Protein AF-A0A2H3CZY1-F1 (afdb_monomer)

Structure (mmCIF, N/CA/C/O backbone):
data_AF-A0A2H3CZY1-F1
#
_entry.id   AF-A0A2H3CZY1-F1
#
loop_
_atom_site.group_PDB
_atom_site.id
_atom_site.type_symbol
_atom_site.label_atom_id
_atom_site.label_alt_id
_atom_site.label_comp_id
_atom_site.label_asym_id
_atom_site.label_entity_id
_atom_site.label_seq_id
_atom_site.pdbx_PDB_ins_code
_atom_site.Cartn_x
_atom_site.Cartn_y
_atom_site.Cartn_z
_atom_site.occupancy
_atom_site.B_iso_or_equiv
_atom_site.auth_seq_id
_atom_site.auth_comp_id
_atom_site.auth_asym_id
_atom_site.auth_atom_id
_atom_site.pdbx_PDB_model_num
ATOM 1 N N . MET A 1 1 ? -72.144 -11.417 65.404 1.00 40.44 1 MET A N 1
ATOM 2 C CA . MET A 1 1 ? -73.406 -12.169 65.551 1.00 40.44 1 MET A CA 1
ATOM 3 C C . MET A 1 1 ? -73.366 -12.895 66.883 1.00 40.44 1 MET A C 1
ATOM 5 O O . MET A 1 1 ? -72.451 -13.673 67.106 1.00 40.44 1 MET A O 1
ATOM 9 N N . CYS A 1 2 ? -74.292 -12.578 67.785 1.00 40.03 2 CYS A N 1
ATOM 10 C CA . CYS A 1 2 ? -74.664 -13.486 68.872 1.00 40.03 2 CYS A CA 1
ATOM 11 C C . CYS A 1 2 ? -75.488 -14.637 68.251 1.00 40.03 2 CYS A C 1
ATOM 13 O O . CYS A 1 2 ? -76.073 -14.431 67.183 1.00 40.03 2 CYS A O 1
ATOM 15 N N . PRO A 1 3 ? -75.590 -15.804 68.903 1.00 51.25 3 PRO A N 1
ATOM 16 C CA . PRO A 1 3 ? -76.840 -16.022 69.622 1.00 51.25 3 PRO A CA 1
ATOM 17 C C . PRO A 1 3 ? -76.691 -16.691 70.994 1.00 51.25 3 PRO A C 1
ATOM 19 O O . PRO A 1 3 ? -75.783 -17.468 71.274 1.00 51.25 3 PRO A O 1
ATOM 22 N N . HIS A 1 4 ? -77.659 -16.343 71.838 1.00 40.78 4 HIS A N 1
ATOM 23 C CA . HIS A 1 4 ? -77.969 -16.897 73.147 1.00 40.78 4 HIS A CA 1
ATOM 24 C C . HIS A 1 4 ? -78.375 -18.378 73.116 1.00 40.78 4 HIS A C 1
ATOM 26 O O . HIS A 1 4 ? -79.080 -18.805 72.206 1.00 40.78 4 HIS A O 1
ATOM 32 N N . ALA A 1 5 ? -78.133 -19.080 74.226 1.00 40.25 5 ALA A N 1
ATOM 33 C CA . ALA A 1 5 ? -79.008 -20.159 74.679 1.00 40.25 5 ALA A CA 1
ATOM 34 C C . ALA A 1 5 ? -79.202 -20.069 76.204 1.00 40.25 5 ALA A C 1
ATOM 36 O O . ALA A 1 5 ? -78.263 -20.201 76.985 1.00 40.25 5 ALA A O 1
ATOM 37 N N . LYS A 1 6 ? -80.446 -19.784 76.604 1.00 44.56 6 LYS A N 1
ATOM 38 C CA . LYS A 1 6 ? -80.966 -19.842 77.975 1.00 44.56 6 LYS A CA 1
ATOM 39 C C . LYS A 1 6 ? -81.561 -21.231 78.201 1.00 44.56 6 LYS A C 1
ATOM 41 O O . LYS A 1 6 ? -82.379 -21.639 77.387 1.00 44.56 6 LYS A O 1
ATOM 46 N N . THR A 1 7 ? -81.320 -21.846 79.356 1.00 38.91 7 THR A N 1
ATOM 47 C CA . THR A 1 7 ? -82.256 -22.814 79.960 1.00 38.91 7 THR A CA 1
ATOM 48 C C . THR A 1 7 ? -82.184 -22.745 81.486 1.00 38.91 7 THR A C 1
ATOM 50 O O . THR A 1 7 ? -81.110 -22.679 82.076 1.00 38.91 7 THR A O 1
ATOM 53 N N . LYS A 1 8 ? -83.365 -22.720 82.106 1.00 36.19 8 LYS A N 1
ATOM 54 C CA . LYS A 1 8 ? -83.679 -22.647 83.545 1.00 36.19 8 LYS A CA 1
ATOM 55 C C . LYS A 1 8 ? -84.751 -23.743 83.812 1.00 36.19 8 LYS A C 1
ATOM 57 O O . LYS A 1 8 ? -85.265 -24.298 82.845 1.00 36.19 8 LYS A O 1
ATOM 62 N N . PRO A 1 9 ? -85.205 -23.980 85.053 1.00 47.22 9 PRO A N 1
ATOM 63 C CA . PRO A 1 9 ? -84.743 -24.981 86.021 1.00 47.22 9 PRO A CA 1
ATOM 64 C C . PRO A 1 9 ? -85.741 -26.156 86.223 1.00 47.22 9 PRO A C 1
ATOM 66 O O . PRO A 1 9 ? -86.898 -26.062 85.824 1.00 47.22 9 PRO A O 1
ATOM 69 N N . SER A 1 10 ? -85.334 -27.230 86.915 1.00 36.59 10 SER A N 1
ATOM 70 C CA . SER A 1 10 ? -86.229 -28.331 87.332 1.00 36.59 10 SER A CA 1
ATOM 71 C C . SER A 1 10 ? -86.461 -28.337 88.852 1.00 36.59 10 SER A C 1
ATOM 73 O O . SER A 1 10 ? -85.520 -28.186 89.628 1.00 36.59 10 SER A O 1
ATOM 75 N N . LYS A 1 11 ? -87.734 -28.480 89.255 1.00 43.06 11 LYS A N 1
ATOM 76 C CA . LYS A 1 11 ? -88.259 -28.540 90.633 1.00 43.06 11 LYS A CA 1
ATOM 77 C C . LYS A 1 11 ? -88.446 -29.994 91.095 1.00 43.06 11 LYS A C 1
ATOM 79 O O . LYS A 1 11 ? -89.025 -30.777 90.352 1.00 43.06 11 LYS A O 1
ATOM 84 N N . ALA A 1 12 ? -88.141 -30.287 92.361 1.00 36.19 12 ALA A N 1
ATOM 85 C CA . ALA A 1 12 ? -88.759 -31.324 93.214 1.00 36.19 12 ALA A CA 1
ATOM 86 C C . ALA A 1 12 ? -88.221 -31.131 94.651 1.00 36.19 12 ALA A C 1
ATOM 88 O O . ALA A 1 12 ? -87.075 -30.728 94.785 1.00 36.19 12 ALA A O 1
ATOM 89 N N . LYS A 1 13 ? -88.890 -31.379 95.782 1.00 41.06 13 LYS A N 1
ATOM 90 C CA . LYS A 1 13 ? -90.265 -31.701 96.212 1.00 41.06 13 LYS A CA 1
ATOM 91 C C . LYS A 1 13 ? -90.262 -31.434 97.740 1.00 41.06 13 LYS A C 1
ATOM 93 O O . LYS A 1 13 ? -89.240 -31.656 98.381 1.00 41.06 13 LYS A O 1
ATOM 98 N N . LEU A 1 14 ? -91.373 -30.967 98.313 1.00 43.50 14 LEU A N 1
ATOM 99 C CA . LEU A 1 14 ? -91.577 -30.806 99.765 1.00 43.50 14 LEU A CA 1
ATOM 100 C C . LEU A 1 14 ? -91.906 -32.151 100.437 1.00 43.50 14 LEU A C 1
ATOM 102 O O . LEU A 1 14 ? -92.667 -32.927 99.860 1.00 43.50 14 LEU A O 1
ATOM 106 N N . ASN A 1 15 ? -91.434 -32.370 101.671 1.00 35.41 15 ASN A N 1
ATOM 107 C CA . ASN A 1 15 ? -92.131 -33.201 102.663 1.00 35.41 15 ASN A CA 1
ATOM 108 C C . ASN A 1 15 ? -91.774 -32.790 104.111 1.00 35.41 15 ASN A C 1
ATOM 110 O O . ASN A 1 15 ? -90.638 -32.407 104.381 1.00 35.41 15 ASN A O 1
ATOM 114 N N . ASN A 1 16 ? -92.762 -32.841 105.015 1.00 40.53 16 ASN A N 1
ATOM 115 C CA . ASN A 1 16 ? -92.766 -32.258 106.369 1.00 40.53 16 A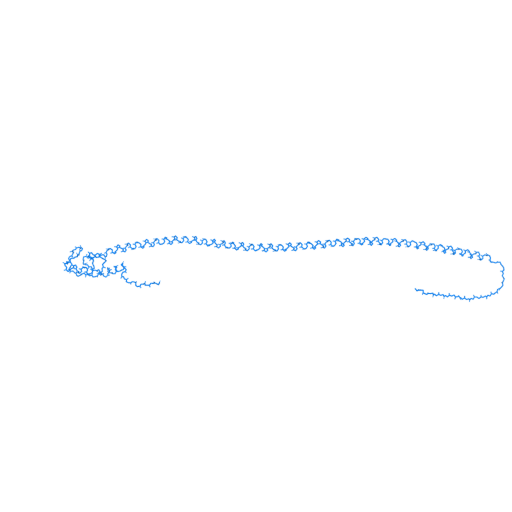SN A CA 1
ATOM 116 C C . ASN A 1 16 ? -92.495 -33.277 107.506 1.00 40.53 16 ASN A C 1
ATOM 118 O O . ASN A 1 16 ? -93.167 -34.301 107.546 1.00 40.53 16 ASN A O 1
ATOM 122 N N . GLY A 1 17 ? -91.662 -32.873 108.487 1.00 35.47 17 GLY A N 1
ATOM 123 C CA . GLY A 1 17 ? -91.714 -33.153 109.950 1.00 35.47 17 GLY A CA 1
ATOM 124 C C . GLY A 1 17 ? -91.394 -34.568 110.496 1.00 35.47 17 GLY A C 1
ATOM 125 O O . GLY A 1 17 ? -91.503 -35.528 109.743 1.00 35.47 17 GLY A O 1
ATOM 126 N N . PRO A 1 18 ? -91.072 -34.740 111.809 1.00 51.97 18 PRO A N 1
ATOM 127 C CA . PRO A 1 18 ? -91.018 -33.751 112.897 1.00 51.97 18 PRO A CA 1
ATOM 128 C C . PRO A 1 18 ? -89.670 -33.669 113.664 1.00 51.97 18 PRO A C 1
ATOM 130 O O . PRO A 1 18 ? -88.882 -34.602 113.676 1.00 51.97 18 PRO A O 1
ATOM 133 N N . LYS A 1 19 ? -89.491 -32.516 114.329 1.00 48.84 19 LYS A N 1
ATOM 134 C CA . LYS A 1 19 ? -88.822 -32.264 115.625 1.00 48.84 19 LYS A CA 1
ATOM 135 C C . LYS A 1 19 ? -87.627 -33.156 116.000 1.00 48.84 19 LYS A C 1
ATOM 137 O O . LYS A 1 19 ? -87.821 -34.300 116.367 1.00 48.84 19 LYS A O 1
ATOM 142 N N . ASP A 1 20 ? -86.445 -32.548 116.092 1.00 35.78 20 ASP A N 1
ATOM 143 C CA . ASP A 1 20 ? -85.779 -32.434 117.392 1.00 35.78 20 ASP A CA 1
ATOM 144 C C . ASP A 1 20 ? -84.788 -31.267 117.410 1.00 35.78 20 ASP A C 1
ATOM 146 O O . ASP A 1 20 ? -83.997 -31.019 116.500 1.00 35.78 20 ASP A O 1
ATOM 150 N N . SER A 1 21 ? -84.948 -30.469 118.454 1.00 49.25 21 SER A N 1
ATOM 151 C CA . SER A 1 21 ? -84.168 -29.298 118.810 1.00 49.25 21 SER A CA 1
ATOM 152 C C . SER A 1 21 ? -82.718 -29.662 119.121 1.00 49.25 21 SER A C 1
ATOM 154 O O . SER A 1 21 ? -82.470 -30.683 119.752 1.00 49.25 21 SER A O 1
ATOM 156 N N . SER A 1 22 ? -81.805 -28.739 118.796 1.00 43.31 22 SER A N 1
ATOM 157 C CA . SER 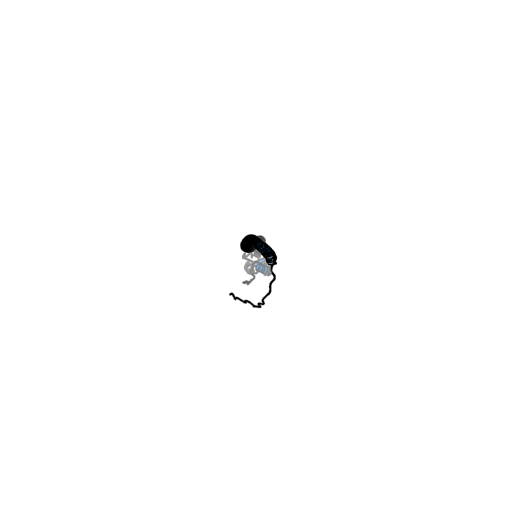A 1 22 ? -80.399 -28.653 119.247 1.00 43.31 22 SER A CA 1
ATOM 158 C C . SER A 1 22 ? -79.285 -29.246 118.358 1.00 43.31 22 SER A C 1
ATOM 160 O O . SER A 1 22 ? -78.417 -29.964 118.829 1.00 43.31 22 SER A O 1
ATOM 162 N N . ALA A 1 23 ? -79.203 -28.851 117.079 1.00 44.25 23 ALA A N 1
ATOM 163 C CA . ALA A 1 23 ? -77.938 -28.958 116.315 1.00 44.25 23 ALA A CA 1
ATOM 164 C C . ALA A 1 23 ? -77.702 -27.849 115.260 1.00 44.25 23 ALA A C 1
ATOM 166 O O . ALA A 1 23 ? -76.761 -27.920 114.476 1.00 44.25 23 ALA A O 1
ATOM 167 N N . SER A 1 24 ? -78.525 -26.794 115.234 1.00 44.03 24 SER A N 1
ATOM 168 C CA . SER A 1 24 ? -78.554 -25.817 114.127 1.00 44.03 24 SER A CA 1
ATOM 169 C C . SER A 1 24 ? -77.481 -24.714 114.177 1.00 44.03 24 SER A C 1
ATOM 171 O O . SER A 1 24 ? -77.434 -23.882 113.274 1.00 44.03 24 SER A O 1
ATOM 173 N N . ALA A 1 25 ? -76.634 -24.665 115.211 1.00 48.66 25 ALA A N 1
ATOM 174 C CA . ALA A 1 25 ? -75.629 -23.604 115.365 1.00 48.66 25 ALA A CA 1
ATOM 175 C C . ALA A 1 25 ? -74.218 -24.007 114.891 1.00 48.66 25 ALA A C 1
ATOM 177 O O . ALA A 1 25 ? -73.412 -23.139 114.562 1.00 48.66 25 ALA A O 1
ATOM 178 N N . VAL A 1 26 ? -73.908 -25.311 114.827 1.00 49.06 26 VAL A N 1
ATOM 179 C CA . VAL A 1 26 ? -72.555 -25.801 114.491 1.00 49.06 26 VAL A CA 1
ATOM 180 C C . VAL A 1 26 ? -72.400 -26.049 112.985 1.00 49.06 26 VAL A C 1
ATOM 182 O O . VAL A 1 26 ? -71.377 -25.683 112.410 1.00 49.06 26 VAL A O 1
ATOM 185 N N . THR A 1 27 ? -73.429 -26.565 112.305 1.00 50.31 27 THR A N 1
ATOM 186 C CA . THR A 1 27 ? -73.432 -26.782 110.843 1.00 50.31 27 THR A CA 1
ATOM 187 C C . THR A 1 27 ? -73.316 -25.475 110.052 1.00 50.31 27 THR A C 1
ATOM 189 O O . THR A 1 27 ? -72.454 -25.368 109.186 1.00 50.31 27 THR A O 1
ATOM 192 N N . SER A 1 28 ? -74.052 -24.429 110.445 1.00 54.69 28 SER A N 1
ATOM 193 C CA . SER A 1 28 ? -73.961 -23.103 109.811 1.00 54.69 28 SER A CA 1
ATOM 194 C C . SER A 1 28 ? -72.576 -22.459 109.970 1.00 54.69 28 SER A C 1
ATOM 196 O O . SER A 1 28 ? -72.069 -21.849 109.037 1.00 54.69 28 SER A O 1
ATOM 198 N N . SER A 1 29 ? -71.917 -22.636 111.121 1.00 61.47 29 SER A N 1
ATOM 199 C CA . SER A 1 29 ? -70.572 -22.092 111.373 1.00 61.47 29 SER A CA 1
ATOM 200 C C . SER A 1 29 ? -69.494 -22.766 110.511 1.00 61.47 29 SER A C 1
ATOM 202 O O . SER A 1 29 ? -68.580 -22.104 110.015 1.00 61.47 29 SER A O 1
ATOM 204 N N . THR A 1 30 ? -69.622 -24.077 110.284 1.00 72.31 30 THR A N 1
ATOM 205 C CA . THR A 1 30 ? -68.673 -24.863 109.478 1.00 72.31 30 THR A CA 1
ATOM 206 C C . THR A 1 30 ? -68.830 -24.563 107.983 1.00 72.31 30 THR A C 1
ATOM 208 O O . THR A 1 30 ? -67.841 -24.265 107.319 1.00 72.31 30 THR A O 1
ATOM 211 N N . GLU A 1 31 ? -70.069 -24.496 107.485 1.00 75.75 31 GLU A N 1
ATOM 212 C CA . GLU A 1 31 ? -70.393 -24.110 106.100 1.00 75.75 31 GLU A CA 1
ATOM 213 C C . GLU A 1 31 ? -69.984 -22.660 105.788 1.00 75.75 31 GLU A C 1
ATOM 215 O O . GLU A 1 31 ? -69.439 -22.374 104.722 1.00 75.75 31 GLU A O 1
ATOM 220 N N . ILE A 1 32 ? -70.174 -21.729 106.734 1.00 75.38 32 ILE A N 1
ATOM 221 C CA . ILE A 1 32 ? -69.694 -20.344 106.604 1.00 75.38 32 ILE A CA 1
ATOM 222 C C . ILE A 1 32 ? -68.166 -20.312 106.481 1.00 75.38 32 ILE A C 1
ATOM 224 O O . ILE A 1 32 ? -67.626 -19.563 105.666 1.00 75.38 32 ILE A O 1
ATOM 228 N N . ARG A 1 33 ? -67.451 -21.130 107.258 1.00 80.44 33 ARG A N 1
ATOM 229 C CA . ARG A 1 33 ? -65.983 -21.198 107.235 1.00 80.44 33 ARG A CA 1
ATOM 230 C C . ARG A 1 33 ? -65.453 -21.837 105.946 1.00 80.44 33 ARG A C 1
ATOM 232 O O . ARG A 1 33 ? -64.435 -21.386 105.415 1.00 80.44 33 ARG A O 1
ATOM 239 N N . GLU A 1 34 ? -66.156 -22.825 105.403 1.00 85.38 34 GLU A N 1
ATOM 240 C CA . GLU A 1 34 ? -65.861 -23.429 104.098 1.00 85.38 34 GLU A CA 1
ATOM 241 C C . GLU A 1 34 ? -66.102 -22.441 102.952 1.00 85.38 34 GLU A C 1
ATOM 243 O O . GLU A 1 34 ? -65.213 -22.244 102.125 1.00 85.38 34 GLU A O 1
ATOM 248 N N . LEU A 1 35 ? -67.231 -21.724 102.953 1.00 83.88 35 LEU A N 1
ATOM 249 C CA . LEU A 1 35 ? -67.515 -20.662 101.982 1.00 83.88 35 LEU A CA 1
ATOM 250 C C . LEU A 1 35 ? -66.501 -19.514 102.070 1.00 83.88 35 LEU A C 1
ATOM 252 O O . LEU A 1 35 ? -66.054 -19.015 101.043 1.00 83.88 35 LEU A O 1
ATOM 256 N N . GLN A 1 36 ? -66.071 -19.122 103.272 1.00 86.06 36 GLN A N 1
ATOM 257 C CA . GLN A 1 36 ? -65.004 -18.129 103.452 1.00 86.06 36 GLN A CA 1
ATOM 258 C C . GLN A 1 36 ? -63.659 -18.612 102.891 1.00 86.06 36 GLN A C 1
ATOM 260 O O . GLN A 1 36 ? -62.909 -17.822 102.317 1.00 86.06 36 GLN A O 1
ATOM 265 N N . THR A 1 37 ? -63.342 -19.899 103.037 1.00 87.56 37 THR A N 1
ATOM 266 C CA . THR A 1 37 ? -62.136 -20.505 102.448 1.00 87.56 37 THR A CA 1
ATOM 267 C C . THR A 1 37 ? -62.236 -20.576 100.922 1.00 87.56 37 THR A C 1
ATOM 269 O O . THR A 1 37 ? -61.263 -20.288 100.223 1.00 87.56 37 THR A O 1
ATOM 272 N N . LEU A 1 38 ? -63.423 -20.889 100.396 1.00 90.62 38 LEU A N 1
ATOM 273 C CA . LEU A 1 38 ? -63.704 -20.941 98.963 1.00 90.62 38 LEU A CA 1
ATOM 274 C C . LEU A 1 38 ? -63.631 -19.553 98.307 1.00 90.62 38 LEU A C 1
ATOM 276 O O . LEU A 1 38 ? -63.058 -19.398 97.234 1.00 90.62 38 LEU A O 1
ATOM 280 N N . VAL A 1 39 ? -64.151 -18.520 98.972 1.00 88.25 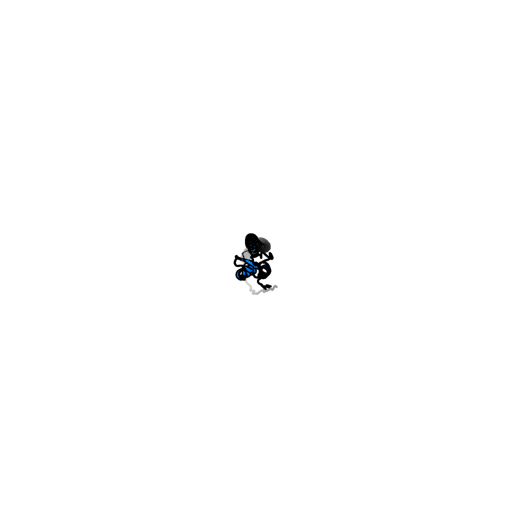39 VAL A N 1
ATOM 281 C CA . VAL A 1 39 ? -64.033 -17.126 98.519 1.00 88.25 39 VAL A CA 1
ATOM 282 C C . VAL A 1 39 ? -62.566 -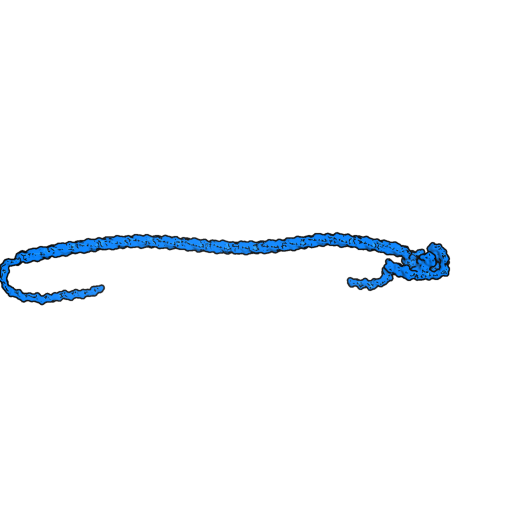16.696 98.490 1.00 88.25 39 VAL A C 1
ATOM 284 O O . VAL A 1 39 ? -62.110 -16.189 97.471 1.00 88.25 39 VAL A O 1
ATOM 287 N N . LYS A 1 40 ? -61.789 -16.987 99.543 1.00 90.31 40 LYS A N 1
ATOM 288 C CA . LYS A 1 40 ? -60.347 -16.680 99.577 1.00 90.31 40 LYS A CA 1
ATOM 289 C C . LYS A 1 40 ? -59.557 -17.403 98.483 1.00 90.31 40 LYS A C 1
ATOM 291 O O . LYS A 1 40 ? -58.636 -16.834 97.900 1.00 90.31 40 LYS A O 1
ATOM 296 N N . THR A 1 41 ? -59.892 -18.657 98.192 1.00 90.75 41 THR A N 1
ATOM 297 C CA . THR A 1 41 ? -59.249 -19.411 97.102 1.00 90.75 41 THR A CA 1
ATOM 298 C C . THR A 1 41 ? -59.609 -18.824 95.738 1.00 90.75 41 THR A C 1
ATOM 300 O O . THR A 1 41 ? -58.702 -18.513 94.975 1.00 90.75 41 THR A O 1
ATOM 303 N N . TYR A 1 42 ? -60.881 -18.507 95.484 1.00 91.50 42 TYR A N 1
ATOM 304 C CA . TYR A 1 42 ? -61.296 -17.793 94.269 1.00 91.50 42 TYR A CA 1
ATOM 305 C C . TYR A 1 42 ? -60.614 -16.426 94.108 1.00 91.50 42 TYR A C 1
ATOM 307 O O . TYR A 1 42 ? -60.167 -16.079 93.015 1.00 91.50 42 TYR A O 1
ATOM 315 N N . GLU A 1 43 ? -60.507 -15.649 95.187 1.00 92.31 43 GLU A N 1
ATOM 316 C CA . GLU A 1 43 ? -59.826 -14.350 95.191 1.00 92.31 43 GLU A CA 1
ATOM 317 C C . GLU A 1 43 ? -58.334 -14.496 94.858 1.00 92.31 43 GLU A C 1
ATOM 319 O O . GLU A 1 43 ? -57.807 -13.755 94.023 1.00 92.31 43 GLU A O 1
ATOM 324 N N . THR A 1 44 ? -57.649 -15.476 95.458 1.00 91.12 44 THR A N 1
ATOM 325 C CA . THR A 1 44 ? -56.225 -15.741 95.181 1.00 91.12 44 THR A CA 1
ATOM 326 C C . THR A 1 44 ? -55.985 -16.268 93.763 1.00 91.12 44 THR A C 1
ATOM 328 O O . THR A 1 44 ? -55.028 -15.839 93.114 1.00 91.12 44 THR A O 1
ATOM 331 N N . GLU A 1 45 ? -56.858 -17.122 93.228 1.00 92.06 45 GLU A N 1
ATOM 332 C CA . GLU A 1 45 ? -56.784 -17.601 91.841 1.00 92.06 45 GLU A CA 1
ATOM 333 C C . GLU A 1 45 ? -57.082 -16.505 90.817 1.00 92.06 45 GLU A C 1
ATOM 335 O O . GLU A 1 45 ? -56.363 -16.386 89.822 1.00 92.06 45 GLU A O 1
ATOM 340 N N . ALA A 1 46 ? -58.067 -15.643 91.078 1.00 91.44 46 ALA A N 1
ATOM 341 C CA . ALA A 1 46 ? -58.335 -14.472 90.247 1.00 91.44 46 ALA A CA 1
ATOM 342 C C . ALA A 1 46 ? -57.124 -13.523 90.215 1.00 91.44 46 ALA A C 1
ATOM 344 O O . ALA A 1 46 ? -56.739 -13.030 89.147 1.00 91.44 46 ALA A O 1
ATOM 345 N N . LEU A 1 47 ? -56.465 -13.317 91.363 1.00 92.81 47 LEU A N 1
ATOM 346 C CA . LEU A 1 47 ? -55.243 -12.520 91.456 1.00 92.81 47 LEU A CA 1
ATOM 347 C C . LEU A 1 47 ? -54.082 -13.168 90.683 1.00 92.81 47 LEU A C 1
ATOM 349 O O . LEU A 1 47 ? -53.392 -12.481 89.928 1.00 92.81 47 LEU A O 1
ATOM 353 N N . ARG A 1 48 ? -53.900 -14.491 90.811 1.00 93.75 48 ARG A N 1
ATOM 354 C CA . ARG A 1 48 ? -52.881 -15.268 90.084 1.00 93.75 48 ARG A CA 1
ATOM 355 C C . ARG A 1 48 ? -53.100 -15.215 88.572 1.00 93.75 48 ARG A C 1
ATOM 357 O O . ARG A 1 48 ? -52.152 -14.952 87.836 1.00 93.75 48 ARG A O 1
ATOM 364 N N . SER A 1 49 ? -54.333 -15.407 88.108 1.00 91.94 49 SER A N 1
ATOM 365 C CA . SER A 1 49 ? -54.694 -15.306 86.690 1.00 91.94 49 SER A CA 1
ATOM 366 C C . SER A 1 49 ? -54.466 -13.890 86.148 1.00 91.94 49 SER A C 1
ATOM 368 O O . SER A 1 49 ? -53.959 -13.723 85.040 1.00 91.94 49 SER A O 1
ATOM 370 N N . SER A 1 50 ? -54.785 -12.858 86.937 1.00 93.69 50 SER A N 1
ATOM 371 C CA . SER A 1 50 ? -54.510 -11.458 86.590 1.00 93.69 50 SER A CA 1
ATOM 372 C C . SER A 1 50 ? -53.007 -11.179 86.467 1.00 93.69 50 SER A C 1
ATOM 374 O O . SER A 1 50 ? -52.572 -10.517 85.523 1.00 93.69 50 SER A O 1
ATOM 376 N N . LEU A 1 51 ? -52.196 -11.718 87.384 1.00 95.44 51 LEU A N 1
ATOM 377 C CA . LEU A 1 51 ? -50.735 -11.624 87.336 1.00 95.44 51 LEU A CA 1
ATOM 378 C C . LEU A 1 51 ? -50.159 -12.323 86.101 1.00 95.44 51 LEU A C 1
ATOM 380 O O . LEU A 1 51 ? -49.394 -11.692 85.378 1.00 95.44 51 LEU A O 1
ATOM 384 N N . LEU A 1 52 ? -50.586 -13.561 85.824 1.00 95.19 52 LEU A N 1
ATOM 385 C CA . LEU A 1 52 ? -50.165 -14.331 84.648 1.00 95.19 52 LEU A CA 1
ATOM 386 C C . LEU A 1 52 ? -50.496 -13.608 83.338 1.00 95.19 52 LEU A C 1
ATOM 388 O O . LEU A 1 52 ? -49.657 -13.528 82.442 1.00 95.19 52 LEU A O 1
ATOM 392 N N . HIS A 1 53 ? -51.695 -13.029 83.234 1.00 94.81 53 HIS A N 1
ATOM 393 C CA . HIS A 1 53 ? -52.082 -12.243 82.066 1.00 94.81 53 HIS A CA 1
ATOM 394 C C . HIS A 1 53 ? -51.213 -10.985 81.907 1.00 94.81 53 HIS A C 1
ATOM 396 O O . HIS A 1 53 ? -50.789 -10.659 80.798 1.00 94.81 53 HIS A O 1
ATOM 402 N N . LYS A 1 54 ? -50.897 -10.286 83.008 1.00 95.00 54 LYS A N 1
ATOM 403 C CA . LYS A 1 54 ? -50.007 -9.114 82.987 1.00 95.00 54 LYS A CA 1
ATOM 404 C C . LYS A 1 54 ? -48.584 -9.475 82.558 1.00 95.00 54 LYS A C 1
ATOM 406 O O . LYS A 1 54 ? -48.007 -8.723 81.778 1.00 95.00 54 LYS A O 1
ATOM 411 N N . THR A 1 55 ? -48.019 -10.585 83.037 1.00 95.00 55 THR A N 1
ATOM 412 C CA . THR A 1 55 ? -46.686 -11.050 82.613 1.00 95.00 55 THR A CA 1
ATOM 413 C C . THR A 1 55 ? -46.676 -11.468 81.149 1.00 95.00 55 THR A C 1
ATOM 415 O O . THR A 1 55 ? -45.858 -10.948 80.399 1.00 95.00 55 THR A O 1
ATOM 418 N N . ALA A 1 56 ? -47.642 -12.278 80.705 1.00 94.31 56 ALA A N 1
ATOM 419 C CA . ALA A 1 56 ? -47.737 -12.697 79.305 1.00 94.31 56 ALA A CA 1
ATOM 420 C C . ALA A 1 56 ? -47.916 -11.502 78.351 1.00 94.31 56 ALA A C 1
ATOM 422 O O . ALA A 1 56 ? -47.325 -11.463 77.274 1.00 94.31 56 ALA A O 1
ATOM 423 N N . LYS A 1 57 ? -48.694 -10.484 78.753 1.00 96.12 57 LYS A N 1
ATOM 424 C CA . LYS A 1 57 ? -48.839 -9.244 77.979 1.00 96.12 57 LYS A CA 1
ATOM 425 C C . LYS A 1 57 ? -47.516 -8.481 77.867 1.00 96.12 57 LYS A C 1
ATOM 427 O O . LYS A 1 57 ? -47.180 -8.048 76.772 1.00 96.12 57 LYS A O 1
ATOM 432 N N . ARG A 1 58 ? -46.767 -8.338 78.969 1.00 95.44 58 ARG A N 1
ATOM 433 C CA . ARG A 1 58 ? -45.449 -7.674 78.962 1.00 95.44 58 ARG A CA 1
ATOM 434 C C . ARG A 1 58 ? -44.457 -8.403 78.062 1.00 95.44 58 ARG A C 1
ATOM 436 O O . ARG A 1 58 ? -43.806 -7.751 77.258 1.00 95.44 58 ARG A O 1
ATOM 443 N N . GLU A 1 59 ? -44.390 -9.729 78.155 1.00 96.31 59 GLU A N 1
ATOM 444 C CA . GLU A 1 59 ? -43.528 -10.546 77.295 1.00 96.31 59 GLU A CA 1
ATOM 445 C C . GLU A 1 59 ? -43.918 -10.403 75.819 1.00 96.31 59 GLU A C 1
ATOM 447 O O . GLU A 1 59 ? -43.058 -10.168 74.977 1.00 96.31 59 GLU A O 1
ATOM 452 N N . ALA A 1 60 ? -45.213 -10.458 75.491 1.00 95.88 60 ALA A N 1
ATOM 453 C CA . ALA A 1 60 ? -45.690 -10.248 74.124 1.00 95.88 60 ALA A CA 1
ATOM 454 C C . ALA A 1 60 ? -45.382 -8.834 73.596 1.00 95.88 60 ALA A C 1
ATOM 456 O O . ALA A 1 60 ? -45.016 -8.679 72.430 1.00 95.88 60 ALA A O 1
ATOM 457 N N . ASP A 1 61 ? -45.516 -7.803 74.436 1.00 96.38 61 ASP A N 1
ATOM 458 C CA . ASP A 1 61 ? -45.138 -6.425 74.100 1.00 96.38 61 ASP A CA 1
ATOM 459 C C . ASP A 1 61 ? -43.626 -6.300 73.860 1.00 96.38 61 ASP A C 1
ATOM 461 O O . ASP A 1 61 ? -43.200 -5.605 72.937 1.00 96.38 61 ASP A O 1
ATOM 465 N N . GLU A 1 62 ? -42.811 -7.003 74.646 1.00 96.75 62 GLU A N 1
ATOM 466 C CA . GLU A 1 62 ? -41.358 -7.018 74.501 1.00 96.75 62 GLU A CA 1
ATOM 467 C C . GLU A 1 62 ? -40.901 -7.760 73.241 1.00 96.75 62 GLU A C 1
ATOM 469 O O . GLU A 1 62 ? -40.095 -7.224 72.479 1.00 96.75 62 GLU A O 1
ATOM 474 N N . TYR A 1 63 ? -41.475 -8.929 72.943 1.00 96.69 63 TYR A N 1
ATOM 475 C CA . TYR A 1 63 ? -41.235 -9.617 71.674 1.00 96.69 63 TYR A CA 1
ATOM 476 C C . TYR A 1 63 ? -41.651 -8.761 70.480 1.00 96.69 63 TYR A C 1
ATOM 478 O O . TYR A 1 63 ? -40.901 -8.692 69.511 1.00 96.69 63 TYR A O 1
ATOM 486 N N . ARG A 1 64 ? -42.794 -8.061 70.549 1.00 96.56 64 ARG A N 1
ATOM 487 C CA . ARG A 1 64 ? -43.211 -7.130 69.489 1.00 96.56 64 ARG A CA 1
ATOM 488 C C . ARG A 1 64 ? -42.211 -5.997 69.275 1.00 96.56 64 ARG A C 1
ATOM 490 O O . ARG A 1 64 ? -41.925 -5.682 68.124 1.00 96.56 64 ARG A O 1
ATOM 497 N N . ARG A 1 65 ? -41.660 -5.404 70.344 1.00 96.75 65 ARG A N 1
ATOM 498 C CA . ARG A 1 65 ? -40.597 -4.390 70.203 1.00 96.75 65 ARG A CA 1
ATOM 499 C C . ARG A 1 65 ? -39.364 -4.966 69.525 1.00 96.75 65 ARG A C 1
ATOM 501 O O . ARG A 1 65 ? -38.913 -4.398 68.541 1.00 96.75 65 ARG A O 1
ATOM 508 N N . ARG A 1 66 ? -38.873 -6.115 69.998 1.00 97.31 66 ARG A N 1
ATOM 509 C CA . ARG A 1 66 ? -37.695 -6.775 69.415 1.00 97.31 66 ARG A CA 1
ATOM 510 C C . ARG A 1 66 ? -37.911 -7.141 67.948 1.00 97.31 66 ARG A C 1
ATOM 512 O O . ARG A 1 66 ? -37.002 -6.971 67.146 1.00 97.31 66 ARG A O 1
ATOM 519 N N . LEU A 1 67 ? -39.106 -7.615 67.586 1.00 97.31 67 LEU A N 1
ATOM 520 C CA . LEU A 1 67 ? -39.447 -7.919 66.197 1.00 97.31 67 LEU A CA 1
ATOM 521 C C . LEU A 1 67 ? -39.402 -6.652 65.336 1.00 97.31 67 LEU A C 1
ATOM 523 O O . LEU A 1 67 ? -38.761 -6.654 64.293 1.00 97.31 67 LEU A O 1
ATOM 527 N N . SER A 1 68 ? -40.007 -5.561 65.815 1.00 97.19 68 SER A N 1
ATOM 528 C CA . SER A 1 68 ? -39.998 -4.269 65.122 1.00 97.19 68 SER A CA 1
ATOM 529 C C . SER A 1 68 ? -38.582 -3.703 64.964 1.00 97.19 68 SER A C 1
ATOM 531 O O . SER A 1 68 ? -38.246 -3.189 63.901 1.00 97.19 68 SER A O 1
ATOM 533 N N . GLU A 1 69 ? -37.725 -3.835 65.980 1.00 97.38 69 GLU A N 1
ATOM 534 C CA . GLU A 1 69 ? -36.313 -3.438 65.903 1.00 97.38 69 GLU A CA 1
ATOM 535 C C . GLU A 1 69 ? -35.558 -4.236 64.831 1.00 97.38 69 GLU A C 1
ATOM 537 O O . GLU A 1 69 ? -34.861 -3.647 64.003 1.00 97.38 69 GLU A O 1
ATOM 542 N N . VAL A 1 70 ? -35.730 -5.562 64.805 1.00 97.31 70 VAL A N 1
ATOM 543 C CA . VAL A 1 70 ? -35.104 -6.438 63.802 1.00 97.31 70 VAL A CA 1
ATOM 544 C C . VAL A 1 70 ? -35.641 -6.154 62.397 1.00 97.31 70 VAL A C 1
ATOM 546 O O . VAL A 1 70 ? -34.860 -6.107 61.450 1.00 97.31 70 VAL A O 1
ATOM 549 N N . GLU A 1 71 ? -36.943 -5.911 62.237 1.00 97.94 71 GLU A N 1
ATOM 550 C CA . GLU A 1 71 ? -37.546 -5.530 60.953 1.00 97.94 71 GLU A CA 1
ATOM 551 C C . GLU A 1 71 ? -36.959 -4.221 60.417 1.00 97.94 71 GLU A C 1
ATOM 553 O O . GLU A 1 71 ? -36.609 -4.133 59.239 1.00 97.94 71 GLU A O 1
ATOM 558 N N . VAL A 1 72 ? -36.802 -3.204 61.271 1.00 97.44 72 VAL A N 1
ATOM 559 C CA . VAL A 1 72 ? -36.178 -1.931 60.880 1.00 97.44 72 VAL A CA 1
ATOM 560 C C . VAL A 1 72 ? -34.720 -2.143 60.472 1.00 97.44 72 VAL A C 1
ATOM 562 O O . VAL A 1 72 ? -34.303 -1.622 59.436 1.00 97.44 72 VAL A O 1
ATOM 565 N N . GLN A 1 73 ? -33.956 -2.932 61.234 1.00 97.56 73 GLN A N 1
ATOM 566 C CA . GLN A 1 73 ? -32.566 -3.255 60.895 1.00 97.56 73 GLN A CA 1
ATOM 567 C C . GLN A 1 73 ? -32.460 -3.976 59.546 1.00 97.56 73 GLN A C 1
ATOM 569 O O . GLN A 1 73 ? -31.673 -3.561 58.693 1.00 97.56 73 GLN A O 1
ATOM 574 N N . LEU A 1 74 ? -33.291 -4.997 59.321 1.00 97.75 74 LEU A N 1
ATOM 575 C CA . LEU A 1 74 ? -33.320 -5.748 58.070 1.00 97.75 74 LEU A CA 1
ATOM 576 C C . LEU A 1 74 ? -33.680 -4.845 56.886 1.00 97.75 74 LEU A C 1
ATOM 578 O O . LEU A 1 74 ? -33.015 -4.892 55.854 1.00 97.75 74 LEU A O 1
ATOM 582 N N . ASN A 1 75 ? -34.679 -3.974 57.041 1.00 97.25 75 ASN A N 1
ATOM 583 C CA . ASN A 1 75 ? -35.073 -3.029 55.996 1.00 97.25 75 ASN A CA 1
ATOM 584 C C . ASN A 1 75 ? -33.948 -2.042 55.655 1.00 97.25 75 ASN A C 1
ATOM 586 O O . ASN A 1 75 ? -33.701 -1.773 54.479 1.00 97.25 75 ASN A O 1
ATOM 590 N N . MET A 1 76 ? -33.224 -1.537 56.660 1.00 97.31 76 MET A N 1
ATOM 591 C CA . MET A 1 76 ? -32.045 -0.696 56.429 1.00 97.31 76 MET A CA 1
ATOM 592 C C . MET A 1 76 ? -30.934 -1.456 55.696 1.00 97.31 76 MET A C 1
ATOM 594 O O . MET A 1 76 ? -30.253 -0.893 54.841 1.00 97.31 76 MET A O 1
ATOM 598 N N . GLU A 1 77 ? -30.727 -2.732 56.010 1.00 97.81 77 GLU A N 1
ATOM 599 C CA . GLU A 1 77 ? -29.704 -3.556 55.368 1.00 97.81 77 GLU A CA 1
ATOM 600 C C . GLU A 1 77 ? -30.055 -3.919 53.922 1.00 97.81 77 GLU A C 1
ATOM 602 O O . GLU A 1 77 ? -29.202 -3.793 53.043 1.00 97.81 77 GLU A O 1
ATOM 607 N N . ILE A 1 78 ? -31.322 -4.239 53.646 1.00 97.81 78 ILE A N 1
ATOM 608 C CA . ILE A 1 78 ? -31.838 -4.418 52.284 1.00 97.81 78 ILE A CA 1
ATOM 609 C C . ILE A 1 78 ? -31.644 -3.136 51.473 1.00 97.81 78 ILE A C 1
ATOM 611 O O . ILE A 1 78 ? -31.105 -3.197 50.369 1.00 97.81 78 ILE A O 1
ATOM 615 N N . ALA A 1 79 ? -32.012 -1.974 52.023 1.00 97.69 79 ALA A N 1
ATOM 616 C CA . ALA A 1 79 ? -31.844 -0.694 51.338 1.00 97.69 79 ALA A CA 1
ATOM 617 C C . ALA A 1 79 ? -30.366 -0.397 51.025 1.00 97.69 79 ALA A C 1
ATOM 619 O O . ALA A 1 79 ? -30.040 0.012 49.911 1.00 97.69 79 ALA A O 1
ATOM 620 N N . ARG A 1 80 ? -29.453 -0.666 51.972 1.00 97.69 80 ARG A N 1
ATOM 621 C CA . ARG A 1 80 ? -28.001 -0.534 51.750 1.00 97.69 80 ARG A CA 1
ATOM 622 C C . ARG A 1 80 ? -27.500 -1.477 50.658 1.00 97.69 80 ARG A C 1
ATOM 624 O O . ARG A 1 80 ? -26.755 -1.048 49.781 1.00 97.69 80 ARG A O 1
ATOM 631 N N . SER A 1 81 ? -27.921 -2.740 50.688 1.00 96.62 81 SER A N 1
ATOM 632 C CA . SER A 1 81 ? -27.537 -3.734 49.682 1.00 96.62 81 SER A CA 1
ATOM 633 C C . SER A 1 81 ? -28.045 -3.356 48.287 1.00 96.62 81 SER A C 1
ATOM 635 O O . SER A 1 81 ? -27.288 -3.409 47.320 1.00 96.62 81 SER A O 1
ATOM 637 N N . GLN A 1 82 ? -29.292 -2.890 48.178 1.00 97.69 82 GLN A N 1
ATOM 638 C CA . GLN A 1 82 ? -29.875 -2.416 46.922 1.00 97.69 82 GLN A CA 1
ATOM 639 C C . GLN A 1 82 ? -29.141 -1.192 46.369 1.00 97.69 82 GLN A C 1
ATOM 641 O O . GLN A 1 82 ? -28.807 -1.181 45.186 1.00 97.69 82 GLN A O 1
ATOM 646 N N . ALA A 1 83 ? -28.837 -0.202 47.216 1.00 97.56 83 ALA A N 1
ATOM 647 C CA . ALA A 1 83 ? -28.069 0.974 46.814 1.00 97.56 83 ALA A CA 1
ATOM 648 C C . ALA A 1 83 ? -26.682 0.581 46.280 1.00 97.56 83 ALA A C 1
ATOM 650 O O . ALA A 1 83 ? -26.289 1.013 45.198 1.00 97.56 83 ALA A O 1
ATOM 651 N N . HIS A 1 84 ? -25.982 -0.313 46.983 1.00 97.56 84 HIS A N 1
ATOM 652 C CA . HIS A 1 84 ? -24.683 -0.821 46.545 1.00 97.56 84 HIS A CA 1
ATOM 653 C C . HIS A 1 84 ? -24.772 -1.598 45.220 1.00 97.56 84 HIS A C 1
ATOM 655 O O . HIS A 1 84 ? -23.946 -1.410 44.327 1.00 97.56 84 HIS A O 1
ATOM 661 N N . MET A 1 85 ? -25.783 -2.460 45.051 1.00 96.88 85 MET A N 1
ATOM 662 C CA . MET A 1 85 ? -25.995 -3.174 43.786 1.00 96.88 85 MET A CA 1
ATOM 663 C C . MET A 1 85 ? -26.287 -2.218 42.628 1.00 96.88 85 MET A C 1
ATOM 665 O O . MET A 1 85 ? -25.784 -2.429 41.525 1.00 96.88 85 MET A O 1
ATOM 669 N N . GLN A 1 86 ? -27.065 -1.162 42.868 1.00 97.25 86 GLN A N 1
ATOM 670 C CA . GLN A 1 86 ? -27.355 -0.146 41.861 1.00 97.25 86 GLN A CA 1
ATOM 671 C C . GLN A 1 86 ? -26.090 0.623 41.463 1.00 97.25 86 GLN A C 1
ATOM 673 O O . GLN A 1 86 ? -25.845 0.823 40.275 1.00 97.25 86 GLN A O 1
ATOM 678 N N . GLU A 1 87 ? -25.257 1.010 42.428 1.00 97.62 87 GLU A N 1
ATOM 679 C CA . GLU A 1 87 ? -23.989 1.694 42.166 1.00 97.62 87 GLU A CA 1
ATOM 680 C C . GLU A 1 87 ? -23.012 0.805 41.382 1.00 97.62 87 GLU A C 1
ATOM 682 O O . GLU A 1 87 ? -22.435 1.241 40.384 1.00 97.62 87 GLU A O 1
ATOM 687 N N . CYS A 1 88 ? -22.904 -0.473 41.758 1.00 97.25 88 CYS A N 1
ATOM 688 C CA . CYS A 1 88 ? -22.119 -1.460 41.021 1.00 97.25 88 CYS A CA 1
ATOM 689 C C . CYS A 1 88 ? -22.636 -1.646 39.582 1.00 97.25 88 CYS A C 1
ATOM 691 O O . CYS A 1 88 ? -21.840 -1.696 38.641 1.00 97.25 88 CYS A O 1
ATOM 693 N N . GLY A 1 89 ? -23.960 -1.684 39.393 1.00 97.62 89 GLY A N 1
ATOM 694 C CA . GLY A 1 89 ? -24.597 -1.736 38.075 1.00 97.62 89 GLY A CA 1
ATOM 695 C C . GLY A 1 89 ? -24.262 -0.515 37.218 1.00 97.62 89 GLY A C 1
ATOM 696 O O . GLY A 1 89 ? -23.766 -0.664 36.103 1.00 97.62 89 GLY A O 1
ATOM 697 N N . ASN A 1 90 ? -24.425 0.688 37.771 1.00 97.12 90 ASN A N 1
ATOM 698 C CA . ASN A 1 90 ? -24.103 1.941 37.085 1.00 97.12 90 ASN A CA 1
ATOM 699 C C . ASN A 1 90 ? -22.621 2.012 36.685 1.00 97.12 90 ASN A C 1
ATOM 701 O O . ASN A 1 90 ? -22.295 2.405 35.564 1.00 97.12 90 ASN A O 1
ATOM 705 N N . MET A 1 91 ? -21.718 1.605 37.583 1.00 97.75 91 MET A N 1
ATOM 706 C CA . MET A 1 91 ? -20.279 1.559 37.316 1.00 97.75 91 MET A CA 1
ATOM 707 C C . MET A 1 91 ? -19.949 0.569 36.192 1.00 97.75 91 MET A C 1
ATOM 709 O O . MET A 1 91 ? -19.165 0.879 35.291 1.00 97.75 91 MET A O 1
ATOM 713 N N . LYS A 1 92 ? -20.563 -0.619 36.204 1.00 97.31 92 LYS A N 1
ATOM 714 C CA . LYS A 1 92 ? -20.400 -1.620 35.143 1.00 97.31 92 LYS A CA 1
ATOM 715 C C . LYS A 1 92 ? -20.880 -1.088 33.792 1.00 97.31 92 LYS A C 1
ATOM 717 O O . LYS A 1 92 ? -20.181 -1.241 32.795 1.00 97.31 92 LYS A O 1
ATOM 722 N N . ASP A 1 93 ? -22.030 -0.428 33.753 1.00 97.81 93 ASP A N 1
ATOM 723 C CA . ASP A 1 93 ? -22.566 0.136 32.514 1.00 97.81 93 ASP A CA 1
ATOM 724 C C . ASP A 1 93 ? -21.675 1.256 31.967 1.00 97.81 93 ASP A C 1
ATOM 726 O O . ASP A 1 93 ? -21.407 1.308 30.763 1.00 97.81 93 ASP A O 1
ATOM 730 N N . LEU A 1 94 ? -21.162 2.127 32.843 1.00 98.06 94 LEU A N 1
ATOM 731 C CA . LEU A 1 94 ? -20.236 3.193 32.460 1.00 98.06 94 LEU A CA 1
ATOM 732 C C . LEU A 1 94 ? -18.923 2.626 31.907 1.00 98.06 94 LEU A C 1
ATOM 734 O O . LEU A 1 94 ? -18.478 3.029 30.833 1.00 98.06 94 LEU A O 1
ATOM 738 N N . THR A 1 95 ? -18.324 1.664 32.611 1.00 97.56 95 THR A N 1
ATOM 739 C CA . THR A 1 95 ? -17.071 1.022 32.185 1.00 97.56 95 THR A CA 1
ATOM 740 C C . THR A 1 95 ? -17.240 0.249 30.880 1.00 97.56 95 THR A C 1
ATOM 742 O O . THR A 1 95 ? -16.378 0.334 30.008 1.00 97.56 95 THR A O 1
ATOM 745 N N . MET A 1 96 ? -18.370 -0.434 30.685 1.00 98.19 96 MET A N 1
ATOM 746 C CA . MET A 1 96 ? -18.667 -1.154 29.447 1.00 98.19 96 MET A CA 1
ATOM 747 C C . MET A 1 96 ? -18.848 -0.203 28.255 1.00 98.19 96 MET A C 1
ATOM 749 O O . MET A 1 96 ? -18.336 -0.481 27.170 1.00 98.19 96 MET A O 1
ATOM 753 N N . ARG A 1 97 ? -19.503 0.952 28.449 1.00 98.06 97 ARG A N 1
ATOM 754 C CA . ARG A 1 97 ? -19.590 2.002 27.416 1.00 98.06 97 ARG A CA 1
ATOM 755 C C . ARG A 1 97 ? -18.222 2.591 27.087 1.00 98.06 97 ARG A C 1
ATOM 757 O O . ARG A 1 97 ? -17.896 2.730 25.911 1.00 98.06 97 ARG A O 1
ATOM 764 N N . GLN A 1 98 ? -17.411 2.893 28.100 1.00 98.12 98 GLN A N 1
ATOM 765 C CA . GLN A 1 98 ? -16.058 3.407 27.891 1.00 98.12 98 GLN A CA 1
ATOM 766 C C . GLN A 1 98 ? -15.195 2.401 27.121 1.00 98.12 98 GLN A C 1
ATOM 768 O O . GLN A 1 98 ? -14.498 2.775 26.178 1.00 98.12 98 GLN A O 1
ATOM 773 N N . LEU A 1 99 ? -15.274 1.116 27.476 1.00 98.12 99 LEU A N 1
ATOM 774 C CA . LEU A 1 99 ? -14.574 0.048 26.769 1.00 98.12 99 LEU A CA 1
ATOM 775 C C . LEU A 1 99 ? -15.014 -0.036 25.302 1.00 98.12 99 LEU A C 1
ATOM 777 O O . LEU A 1 99 ? -14.157 -0.116 24.428 1.00 98.12 99 LEU A O 1
ATOM 781 N N . ALA A 1 100 ? -16.318 0.045 25.020 1.00 98.25 100 ALA A N 1
ATOM 782 C CA . ALA A 1 100 ? -16.836 0.032 23.652 1.00 98.25 100 ALA A CA 1
ATOM 783 C C . ALA A 1 100 ? -16.278 1.191 22.807 1.00 98.25 100 ALA A C 1
ATOM 785 O O . ALA A 1 100 ? -15.799 0.959 21.700 1.00 98.25 100 ALA A O 1
ATOM 786 N N . LEU A 1 101 ? -16.261 2.415 23.349 1.00 98.19 101 LEU A N 1
ATOM 787 C CA . LEU A 1 101 ? -15.670 3.577 22.671 1.00 98.19 101 LEU A CA 1
ATOM 788 C C . LEU A 1 101 ? -14.168 3.393 22.418 1.00 98.19 101 LEU A C 1
ATOM 790 O O . LEU A 1 101 ? -13.674 3.714 21.342 1.00 98.19 101 LEU A O 1
ATOM 794 N N . THR A 1 102 ? -13.448 2.842 23.396 1.00 98.00 102 THR A N 1
ATOM 795 C CA . THR A 1 102 ? -11.997 2.625 23.291 1.00 98.00 102 THR A CA 1
ATOM 796 C C . THR A 1 102 ? -11.663 1.554 22.247 1.00 98.00 102 THR A C 1
ATOM 798 O O . THR A 1 102 ? -10.688 1.685 21.509 1.00 98.00 102 THR A O 1
ATOM 801 N N . LEU A 1 103 ? -12.480 0.500 22.152 1.00 98.38 103 LEU A N 1
ATOM 802 C CA . LEU A 1 103 ? -12.334 -0.539 21.132 1.00 98.38 103 LEU A CA 1
ATOM 803 C C . LEU A 1 103 ? -12.631 -0.009 19.727 1.00 98.38 103 LEU A C 1
ATOM 805 O O . LEU A 1 103 ? -11.913 -0.362 18.792 1.00 98.38 103 LEU A O 1
ATOM 809 N N . GLU A 1 104 ? -13.651 0.837 19.579 1.00 98.06 104 GLU A N 1
ATOM 810 C CA . GLU A 1 104 ? -13.982 1.454 18.292 1.00 98.06 104 GLU A CA 1
ATOM 811 C C . GLU A 1 104 ? -12.859 2.384 17.818 1.00 98.06 104 GLU A C 1
ATOM 813 O O . GLU A 1 104 ? -12.404 2.283 16.679 1.00 98.06 104 GLU A O 1
ATOM 818 N N . GLU A 1 105 ? -12.326 3.209 18.719 1.00 98.25 105 GLU A N 1
ATOM 819 C CA . GLU A 1 105 ? -11.171 4.057 18.423 1.00 98.25 105 GLU A CA 1
ATOM 820 C C . GLU A 1 105 ? -9.933 3.223 18.058 1.00 98.25 105 GLU A C 1
ATOM 822 O O . GLU A 1 105 ? -9.253 3.506 17.072 1.00 98.25 105 GLU A O 1
ATOM 827 N N . GLY A 1 106 ? -9.674 2.130 18.783 1.00 98.12 106 GLY A N 1
ATOM 828 C CA . GLY A 1 106 ? -8.600 1.195 18.446 1.00 98.12 106 GLY A CA 1
ATOM 829 C C . GLY A 1 106 ? -8.767 0.581 17.053 1.00 98.12 106 GLY A C 1
ATOM 830 O O . GLY A 1 106 ? -7.803 0.499 16.291 1.00 98.12 106 GLY A O 1
ATOM 831 N N . ARG A 1 107 ? -9.993 0.197 16.676 1.00 98.25 107 ARG A N 1
ATOM 832 C CA . ARG A 1 107 ? -10.305 -0.316 15.334 1.00 98.25 107 ARG A CA 1
ATOM 833 C C . ARG A 1 107 ? -10.061 0.744 14.257 1.00 98.25 107 ARG A C 1
ATOM 835 O O . ARG A 1 107 ? -9.454 0.417 13.235 1.00 98.25 107 ARG A O 1
ATOM 842 N N . ARG A 1 108 ? -10.482 1.991 14.489 1.00 98.31 108 ARG A N 1
ATOM 843 C CA . ARG A 1 108 ? -10.237 3.124 13.582 1.00 98.31 108 ARG A CA 1
ATOM 844 C C . ARG A 1 108 ? -8.739 3.334 13.358 1.00 98.31 108 ARG A C 1
ATOM 846 O O . ARG A 1 108 ? -8.287 3.327 12.215 1.00 98.31 108 ARG A O 1
ATOM 853 N N . LEU A 1 109 ? -7.961 3.416 14.438 1.00 98.38 109 LEU A N 1
ATOM 854 C CA . LEU A 1 109 ? -6.509 3.600 14.378 1.00 98.38 109 LEU A CA 1
ATOM 855 C C . LEU A 1 109 ? -5.796 2.444 13.668 1.00 98.38 109 LEU A C 1
ATOM 857 O O . LEU A 1 109 ? -4.832 2.677 12.939 1.00 98.38 109 LEU A O 1
ATOM 861 N N . ILE A 1 110 ? -6.245 1.199 13.856 1.00 98.31 110 ILE A N 1
ATOM 862 C CA . ILE A 1 110 ? -5.705 0.049 13.116 1.00 98.31 110 ILE A CA 1
ATOM 863 C C . ILE A 1 110 ? -5.976 0.217 11.620 1.00 98.31 110 ILE A C 1
ATOM 865 O O . ILE A 1 110 ? -5.049 0.068 10.828 1.00 98.31 110 ILE A O 1
ATOM 869 N N . SER A 1 111 ? -7.204 0.574 11.237 1.00 98.12 111 SER A N 1
ATOM 870 C CA . SER A 1 111 ? -7.564 0.807 9.835 1.00 98.12 111 SER A CA 1
ATOM 871 C C . SER A 1 111 ? -6.695 1.901 9.201 1.00 98.12 111 SER A C 1
ATOM 873 O O . SER A 1 111 ? -6.125 1.694 8.129 1.00 98.12 111 SER A O 1
ATOM 875 N N . GLU A 1 112 ? -6.521 3.034 9.882 1.00 98.25 112 GLU A N 1
ATOM 876 C CA . GLU A 1 112 ? -5.679 4.144 9.413 1.00 98.25 112 GLU A CA 1
ATOM 877 C C . GLU A 1 112 ? -4.212 3.729 9.273 1.00 98.25 112 GLU A C 1
ATOM 879 O O . GLU A 1 112 ? -3.601 3.947 8.228 1.00 98.25 112 GLU A O 1
ATOM 884 N N . ASN A 1 113 ? -3.660 3.030 10.269 1.00 97.75 113 ASN A N 1
ATOM 885 C CA . ASN A 1 113 ? -2.299 2.502 10.190 1.00 97.75 113 ASN A CA 1
ATOM 886 C C . ASN A 1 113 ? -2.126 1.506 9.037 1.00 97.75 113 ASN A C 1
ATOM 888 O O . ASN A 1 113 ? -1.079 1.493 8.389 1.00 97.75 113 ASN A O 1
ATOM 892 N N . THR A 1 114 ? -3.123 0.657 8.771 1.00 98.19 114 THR A N 1
ATOM 893 C CA . THR A 1 114 ? -3.058 -0.277 7.639 1.00 98.19 114 THR A CA 1
ATOM 894 C C . THR A 1 114 ? -3.080 0.446 6.296 1.00 98.19 114 THR A C 1
ATOM 896 O O . THR A 1 114 ? -2.288 0.087 5.427 1.00 98.19 114 THR A O 1
ATOM 899 N N . ALA A 1 115 ? -3.895 1.494 6.145 1.00 98.31 115 ALA A N 1
ATOM 900 C CA . ALA A 1 115 ? -3.926 2.317 4.937 1.00 98.31 115 ALA A CA 1
ATOM 901 C C . ALA A 1 115 ? -2.586 3.040 4.718 1.00 98.31 115 ALA A C 1
ATOM 903 O O . ALA A 1 115 ? -1.983 2.912 3.655 1.00 98.31 115 ALA A O 1
ATOM 904 N N . MET A 1 116 ? -2.046 3.682 5.760 1.00 98.25 116 MET A N 1
ATOM 905 C CA . MET A 1 116 ? -0.734 4.339 5.692 1.00 98.25 116 MET A CA 1
ATOM 906 C C . MET A 1 116 ? 0.388 3.365 5.309 1.00 98.25 116 MET A C 1
ATOM 908 O O . MET A 1 116 ? 1.272 3.702 4.525 1.00 98.25 116 MET A O 1
ATOM 912 N N . ARG A 1 117 ? 0.366 2.131 5.833 1.00 98.31 117 ARG A N 1
ATOM 913 C CA . ARG A 1 117 ? 1.345 1.098 5.455 1.00 98.31 117 ARG A CA 1
ATOM 914 C C . ARG A 1 117 ? 1.243 0.711 3.980 1.00 98.31 117 ARG A C 1
ATOM 916 O O . ARG A 1 117 ? 2.275 0.501 3.352 1.00 98.31 117 ARG A O 1
ATOM 923 N N . GLN A 1 118 ? 0.032 0.625 3.429 1.00 98.12 118 GLN A N 1
ATOM 924 C CA . GLN A 1 118 ? -0.170 0.347 2.004 1.00 98.12 118 GLN A CA 1
ATOM 925 C C . GLN A 1 118 ? 0.353 1.491 1.127 1.00 98.12 118 GLN A C 1
ATOM 927 O O . GLN A 1 118 ? 1.033 1.234 0.134 1.00 98.12 118 GLN A O 1
ATOM 932 N N . GLU A 1 119 ? 0.104 2.742 1.517 1.00 98.19 119 GLU A N 1
ATOM 933 C CA . GLU A 1 119 ? 0.647 3.915 0.823 1.00 98.19 119 GLU A CA 1
ATOM 934 C C . GLU A 1 119 ? 2.179 3.928 0.843 1.00 98.19 119 GLU A C 1
ATOM 936 O O . GLU A 1 119 ? 2.812 4.118 -0.195 1.00 98.19 119 GLU A O 1
ATOM 941 N N . MET A 1 120 ? 2.787 3.654 2.000 1.00 97.88 120 MET A N 1
ATOM 942 C CA . MET A 1 120 ? 4.244 3.554 2.127 1.00 97.88 120 MET A CA 1
ATOM 943 C C . MET A 1 120 ? 4.837 2.454 1.244 1.00 97.88 120 MET A C 1
ATOM 945 O O . MET A 1 120 ? 5.866 2.679 0.606 1.00 97.88 120 MET A O 1
ATOM 949 N N . GLU A 1 121 ? 4.194 1.287 1.154 1.00 98.25 121 GLU A N 1
ATOM 950 C CA . GLU A 1 121 ? 4.677 0.215 0.277 1.00 98.25 121 GLU A CA 1
ATOM 951 C C . GLU A 1 121 ? 4.531 0.587 -1.207 1.00 98.25 121 GLU A C 1
ATOM 953 O O . GLU A 1 121 ? 5.427 0.310 -2.003 1.00 98.25 121 GLU A O 1
ATOM 958 N N . SER A 1 122 ? 3.456 1.288 -1.582 1.00 98.19 122 SER A N 1
ATOM 959 C CA . SER A 1 122 ? 3.288 1.833 -2.936 1.00 98.19 122 SER A CA 1
ATOM 960 C C . SER A 1 122 ? 4.408 2.816 -3.294 1.00 98.19 122 SER A C 1
ATOM 962 O O . SER A 1 122 ? 5.050 2.674 -4.338 1.00 98.19 122 SER A O 1
ATOM 964 N N . LEU A 1 123 ? 4.722 3.759 -2.397 1.00 98.19 123 LEU A N 1
ATOM 965 C CA . LEU A 1 123 ? 5.825 4.705 -2.595 1.00 98.19 123 LEU A CA 1
ATOM 966 C C . LEU A 1 123 ? 7.172 3.992 -2.723 1.00 98.19 123 LEU A C 1
ATOM 968 O O . LEU A 1 123 ? 7.983 4.347 -3.575 1.00 98.19 123 LEU A O 1
ATOM 972 N N . LYS A 1 124 ? 7.421 2.975 -1.898 1.00 98.38 124 LYS A N 1
ATOM 973 C CA . LYS A 1 124 ? 8.654 2.187 -1.953 1.00 98.38 124 LYS A CA 1
ATOM 974 C C . LYS A 1 124 ? 8.802 1.455 -3.290 1.00 98.38 124 LYS A C 1
ATOM 976 O O . LYS A 1 124 ? 9.888 1.475 -3.871 1.00 98.38 124 LYS A O 1
ATOM 981 N N . ASN A 1 125 ? 7.720 0.870 -3.802 1.00 97.88 125 ASN A N 1
ATOM 982 C CA . ASN A 1 125 ? 7.705 0.240 -5.123 1.00 97.88 125 ASN A CA 1
ATOM 983 C C . ASN A 1 125 ? 7.969 1.262 -6.234 1.00 97.88 125 ASN A C 1
ATOM 985 O O . ASN A 1 125 ? 8.787 1.004 -7.115 1.00 97.88 125 ASN A O 1
ATOM 989 N N . TYR A 1 126 ? 7.357 2.445 -6.149 1.00 98.00 126 TYR A N 1
ATOM 990 C CA . TYR A 1 126 ? 7.594 3.533 -7.096 1.00 98.00 126 TYR A CA 1
ATOM 991 C C . TYR A 1 126 ? 9.058 3.999 -7.096 1.00 98.00 126 TYR A C 1
ATOM 993 O O . TYR A 1 126 ? 9.669 4.128 -8.154 1.00 98.00 126 TYR A O 1
ATOM 1001 N N . ILE A 1 127 ? 9.659 4.194 -5.917 1.00 98.06 127 ILE A N 1
ATOM 1002 C CA . ILE A 1 127 ? 11.079 4.560 -5.794 1.00 98.06 127 ILE A CA 1
ATOM 1003 C C . ILE A 1 127 ? 11.969 3.480 -6.418 1.00 98.06 127 ILE A C 1
ATOM 1005 O O . ILE A 1 127 ? 12.901 3.804 -7.151 1.00 98.06 127 ILE A O 1
ATOM 1009 N N . SER A 1 128 ? 11.673 2.203 -6.163 1.00 97.88 128 SER A N 1
ATOM 1010 C CA . SER A 1 128 ? 12.397 1.080 -6.768 1.00 97.88 128 SER A CA 1
ATOM 1011 C C . SER A 1 128 ? 12.331 1.124 -8.299 1.00 97.88 128 SER A C 1
ATOM 1013 O O . SER A 1 128 ? 13.351 0.984 -8.972 1.00 97.88 128 SER A O 1
ATOM 1015 N N . GLU A 1 129 ? 11.150 1.394 -8.859 1.00 97.88 129 GLU A N 1
ATOM 1016 C CA . GLU A 1 129 ? 10.960 1.507 -10.304 1.00 97.88 129 GLU A CA 1
ATOM 1017 C C . GLU A 1 129 ? 11.738 2.686 -10.903 1.00 97.88 129 GLU A C 1
ATOM 1019 O O . GLU A 1 129 ? 12.428 2.527 -11.912 1.00 97.88 129 GLU A O 1
ATOM 1024 N N . VAL A 1 130 ? 11.675 3.863 -10.275 1.00 97.44 130 VAL A N 1
ATOM 1025 C CA . VAL A 1 130 ? 12.430 5.045 -10.719 1.00 97.44 130 VAL A CA 1
ATOM 1026 C C . VAL A 1 130 ? 13.935 4.781 -10.670 1.00 97.44 130 VAL A C 1
ATOM 1028 O O . VAL A 1 130 ? 14.636 5.093 -11.632 1.00 97.44 130 VAL A O 1
ATOM 1031 N N . ASN A 1 131 ? 14.431 4.149 -9.603 1.00 95.88 131 ASN A N 1
ATOM 1032 C CA . ASN A 1 131 ? 15.842 3.781 -9.484 1.00 95.88 131 ASN A CA 1
ATOM 1033 C C . ASN A 1 131 ? 16.272 2.806 -10.586 1.00 95.88 131 ASN A C 1
ATOM 1035 O O . ASN A 1 131 ? 17.341 2.979 -11.169 1.00 95.88 131 ASN A O 1
ATOM 1039 N N . GLN A 1 132 ? 15.434 1.819 -10.919 1.00 95.81 132 GLN A N 1
ATOM 1040 C CA . GLN A 1 132 ? 15.720 0.890 -12.011 1.00 95.81 132 GLN A CA 1
ATOM 1041 C C . GLN A 1 132 ? 15.758 1.604 -13.367 1.00 95.81 132 GLN A C 1
ATOM 1043 O O . GLN A 1 132 ? 16.659 1.359 -14.168 1.00 95.81 132 GLN A O 1
ATOM 1048 N N . ARG A 1 133 ? 14.809 2.515 -13.627 1.00 95.38 133 ARG A N 1
ATOM 1049 C CA . ARG A 1 133 ? 14.807 3.326 -14.854 1.00 95.38 133 ARG A CA 1
ATOM 1050 C C . ARG A 1 133 ? 16.078 4.165 -14.957 1.00 95.38 133 ARG A C 1
ATOM 1052 O O . ARG A 1 133 ? 16.690 4.197 -16.017 1.00 95.38 133 ARG A O 1
ATOM 1059 N N . PHE A 1 134 ? 16.493 4.790 -13.858 1.00 94.56 134 PHE A N 1
ATOM 1060 C CA . PHE A 1 134 ? 17.724 5.573 -13.812 1.00 94.56 134 PHE A CA 1
ATOM 1061 C C . PHE A 1 134 ? 18.966 4.716 -14.095 1.00 94.56 134 PHE A C 1
ATOM 1063 O O . PHE A 1 134 ? 19.787 5.097 -14.925 1.00 94.56 134 PHE A O 1
ATOM 1070 N N . ALA A 1 135 ? 19.070 3.531 -13.485 1.00 92.12 135 ALA A N 1
ATOM 1071 C CA . ALA A 1 135 ? 20.165 2.597 -13.746 1.00 92.12 135 ALA A CA 1
ATOM 1072 C C . ALA A 1 135 ? 20.236 2.178 -15.226 1.00 92.12 135 ALA A C 1
ATOM 1074 O O . ALA A 1 135 ? 21.320 2.155 -15.806 1.00 92.12 135 ALA A O 1
ATOM 1075 N N . ASN A 1 136 ? 19.088 1.910 -15.857 1.00 88.69 136 ASN A N 1
ATOM 1076 C CA . ASN A 1 136 ? 19.031 1.561 -17.277 1.00 88.69 136 ASN A CA 1
ATOM 1077 C C . ASN A 1 136 ? 19.475 2.728 -18.177 1.00 88.69 136 ASN A C 1
ATOM 1079 O O . ASN A 1 136 ? 20.187 2.508 -19.155 1.00 88.69 136 ASN A O 1
ATOM 1083 N N . THR A 1 137 ? 19.085 3.967 -17.856 1.00 87.94 137 THR A N 1
ATOM 1084 C CA . THR A 1 137 ? 19.525 5.154 -18.609 1.00 87.94 137 THR A CA 1
ATOM 1085 C C . THR A 1 137 ? 21.039 5.330 -18.537 1.00 87.94 137 THR A C 1
ATOM 1087 O O . THR A 1 137 ? 21.664 5.552 -19.569 1.00 87.94 137 THR A O 1
ATOM 1090 N N . LEU A 1 138 ? 21.638 5.155 -17.354 1.00 87.19 138 LEU A N 1
ATOM 1091 C CA . LEU A 1 138 ? 23.095 5.219 -17.193 1.00 87.19 138 LEU A CA 1
ATOM 1092 C C . LEU A 1 138 ? 23.818 4.145 -18.022 1.00 87.19 138 LEU A C 1
ATOM 1094 O O . LEU A 1 138 ? 24.831 4.434 -18.651 1.00 87.19 138 LEU A O 1
ATOM 1098 N N . GLN A 1 139 ? 23.284 2.921 -18.083 1.00 81.50 139 GLN A N 1
ATOM 1099 C CA . GLN A 1 139 ? 23.841 1.873 -18.951 1.00 81.50 139 GLN A CA 1
ATOM 1100 C C . GLN A 1 139 ? 23.734 2.230 -20.442 1.00 81.50 139 GLN A C 1
ATOM 1102 O O . GLN A 1 139 ? 24.599 1.870 -21.239 1.00 81.50 139 GLN A O 1
ATOM 1107 N N . MET A 1 140 ? 22.694 2.963 -20.842 1.00 79.75 140 MET A N 1
ATOM 1108 C CA . MET A 1 140 ? 22.534 3.400 -22.228 1.00 79.75 140 MET A CA 1
ATOM 1109 C C . MET A 1 140 ? 23.573 4.459 -22.634 1.00 79.75 140 MET A C 1
ATOM 1111 O O .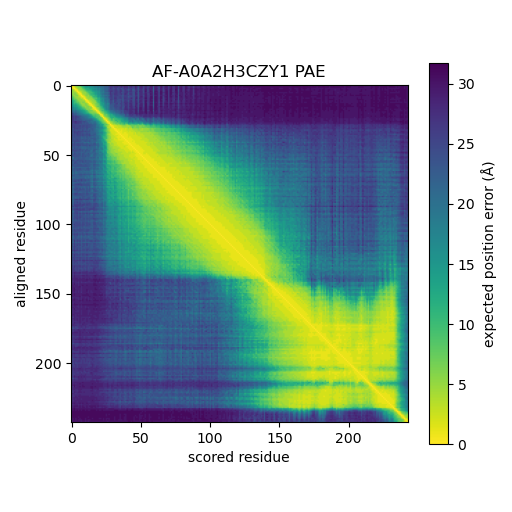 MET A 1 140 ? 24.025 4.446 -23.779 1.00 79.75 140 MET A O 1
ATOM 1115 N N . GLU A 1 141 ? 24.006 5.322 -21.710 1.00 75.94 141 GLU A N 1
ATOM 1116 C CA . GLU A 1 141 ? 25.109 6.271 -21.943 1.00 75.94 141 GLU A CA 1
ATOM 1117 C C . GLU A 1 141 ? 26.440 5.547 -22.220 1.00 75.94 141 GLU A C 1
ATOM 1119 O O . GLU A 1 141 ? 27.188 5.948 -23.112 1.00 75.94 141 GLU A O 1
ATOM 1124 N N . GLU A 1 142 ? 26.707 4.427 -21.542 1.00 73.56 142 GLU A N 1
ATOM 1125 C CA . GLU A 1 142 ? 27.889 3.589 -21.802 1.00 73.56 142 GLU A CA 1
ATOM 1126 C C . GLU A 1 142 ? 27.847 2.955 -23.206 1.00 73.56 142 GLU A C 1
ATOM 1128 O O . GLU A 1 142 ? 28.851 2.916 -23.924 1.00 73.56 142 GLU A O 1
ATOM 1133 N N . HIS A 1 143 ? 26.669 2.515 -23.656 1.00 76.50 143 HIS A N 1
ATOM 1134 C CA . HIS A 1 143 ? 26.491 2.015 -25.020 1.00 76.50 143 HIS A CA 1
ATOM 1135 C C . HIS A 1 143 ? 26.678 3.102 -26.087 1.00 76.50 143 HIS A C 1
ATOM 1137 O O . HIS A 1 143 ? 27.187 2.796 -27.167 1.00 76.50 143 HIS A O 1
ATOM 1143 N N . PHE A 1 144 ? 26.321 4.356 -25.797 1.00 78.88 144 PHE A N 1
ATOM 1144 C CA . PHE A 1 144 ? 26.501 5.466 -26.734 1.00 78.88 144 PHE A CA 1
ATOM 1145 C C . PHE A 1 144 ? 27.981 5.703 -27.065 1.00 78.88 144 PHE A C 1
ATOM 1147 O O . PHE A 1 144 ? 28.325 5.828 -28.240 1.00 78.88 144 PHE A O 1
ATOM 1154 N N . ALA A 1 145 ? 28.868 5.651 -26.064 1.00 79.31 145 ALA A N 1
ATOM 1155 C CA . ALA A 1 145 ? 30.313 5.783 -26.272 1.00 79.31 145 ALA A CA 1
ATOM 1156 C C . ALA A 1 145 ? 30.877 4.688 -27.201 1.00 79.31 145 ALA A C 1
ATOM 1158 O O . ALA A 1 145 ? 31.695 4.962 -28.079 1.00 79.31 145 ALA A O 1
ATOM 1159 N N . ASN A 1 146 ? 30.389 3.451 -27.064 1.00 81.06 146 ASN A N 1
ATOM 1160 C CA . ASN A 1 146 ? 30.785 2.342 -27.938 1.00 81.06 146 ASN A CA 1
ATOM 1161 C C . ASN A 1 146 ? 30.306 2.542 -29.386 1.00 81.06 146 ASN A C 1
ATOM 1163 O O . ASN A 1 146 ? 31.041 2.241 -30.328 1.00 81.06 146 ASN A O 1
ATOM 1167 N N . VAL A 1 147 ? 29.088 3.063 -29.579 1.00 84.62 147 VAL A N 1
ATOM 1168 C CA . VAL A 1 147 ? 28.550 3.382 -30.913 1.00 84.62 147 VAL A CA 1
ATOM 1169 C C . VAL A 1 147 ? 29.332 4.525 -31.558 1.00 84.62 147 VAL A C 1
ATOM 1171 O O . VAL A 1 147 ? 29.653 4.446 -32.742 1.00 84.62 147 VAL A O 1
ATOM 1174 N N . GLU A 1 148 ? 29.692 5.554 -30.793 1.00 87.62 148 GLU A N 1
ATOM 1175 C CA . GLU A 1 148 ? 30.502 6.676 -31.272 1.00 87.62 148 GLU A CA 1
ATOM 1176 C C . GLU A 1 148 ? 31.906 6.221 -31.701 1.00 87.62 148 GLU A C 1
ATOM 1178 O O . GLU A 1 148 ? 32.367 6.561 -32.793 1.00 87.62 148 GLU A O 1
ATOM 1183 N N . GLN A 1 149 ? 32.559 5.370 -30.904 1.00 87.56 149 GLN A N 1
ATOM 1184 C CA . GLN A 1 149 ? 33.857 4.790 -31.256 1.00 87.56 149 GLN A CA 1
ATOM 1185 C C . GLN A 1 149 ? 33.777 3.908 -32.513 1.00 87.56 149 GLN A C 1
ATOM 1187 O O . GLN A 1 149 ? 34.660 3.956 -33.378 1.00 87.56 149 GLN A O 1
ATOM 1192 N N . LEU A 1 150 ? 32.713 3.110 -32.639 1.00 89.94 150 LEU A N 1
ATOM 1193 C CA . LEU A 1 150 ? 32.476 2.293 -33.824 1.00 89.94 150 LEU A CA 1
ATOM 1194 C C . LEU A 1 150 ? 32.270 3.174 -35.064 1.00 89.94 150 LEU A C 1
ATOM 1196 O O . LEU A 1 150 ? 32.899 2.928 -36.092 1.00 89.94 150 LEU A O 1
ATOM 1200 N N . ALA A 1 151 ? 31.459 4.230 -34.960 1.00 91.44 151 ALA A N 1
ATOM 1201 C CA . ALA A 1 151 ? 31.234 5.189 -36.039 1.00 91.44 151 ALA A CA 1
ATOM 1202 C C . ALA A 1 151 ? 32.534 5.885 -36.475 1.00 91.44 151 ALA A C 1
ATOM 1204 O O . ALA A 1 151 ? 32.800 5.990 -37.673 1.00 91.44 151 ALA A O 1
ATOM 1205 N N . ALA A 1 152 ? 33.384 6.289 -35.525 1.00 91.94 152 ALA A N 1
ATOM 1206 C CA . ALA A 1 152 ? 34.694 6.868 -35.822 1.00 91.94 152 ALA A CA 1
ATOM 1207 C C . ALA A 1 152 ? 35.603 5.889 -36.587 1.00 91.94 152 ALA A C 1
ATOM 1209 O O . ALA A 1 152 ? 36.280 6.287 -37.535 1.00 91.94 152 ALA A O 1
ATOM 1210 N N . THR A 1 153 ? 35.578 4.605 -36.220 1.00 93.44 153 THR A N 1
ATOM 1211 C CA . THR A 1 153 ? 36.359 3.556 -36.898 1.00 93.44 153 THR A CA 1
ATOM 1212 C C . THR A 1 153 ? 35.866 3.329 -38.327 1.00 93.44 153 THR A C 1
ATOM 1214 O O . THR A 1 153 ? 36.665 3.344 -39.260 1.00 93.44 153 THR A O 1
ATOM 1217 N N . TYR A 1 154 ? 34.547 3.205 -38.522 1.00 91.19 154 TYR A N 1
ATOM 1218 C CA . TYR A 1 154 ? 33.951 3.095 -39.859 1.00 91.19 154 TYR A CA 1
ATOM 1219 C C . TYR A 1 154 ? 34.290 4.298 -40.742 1.00 91.19 154 TYR A C 1
ATOM 1221 O O . TYR A 1 154 ? 34.567 4.130 -41.930 1.00 91.19 154 TYR A O 1
ATOM 1229 N N . GLN A 1 155 ? 34.290 5.507 -40.176 1.00 91.62 155 GLN A N 1
ATOM 1230 C CA . GLN A 1 155 ? 34.643 6.710 -40.919 1.00 91.62 155 GLN A CA 1
ATOM 1231 C C . GLN A 1 155 ? 36.125 6.722 -41.320 1.00 91.62 155 GLN A C 1
ATOM 1233 O O . GLN A 1 155 ? 36.434 7.119 -42.444 1.00 91.62 155 GLN A O 1
ATOM 1238 N N . ASP A 1 156 ? 37.040 6.280 -40.447 1.00 92.50 156 ASP A N 1
ATOM 1239 C CA . ASP A 1 156 ? 38.463 6.146 -40.793 1.00 92.50 156 ASP A CA 1
ATOM 1240 C C . ASP A 1 156 ? 38.661 5.136 -41.931 1.00 92.50 156 ASP A C 1
ATOM 1242 O O . ASP A 1 156 ? 39.307 5.451 -42.932 1.00 92.50 156 ASP A O 1
ATOM 1246 N N . ASP A 1 157 ? 38.029 3.964 -41.842 1.00 91.88 157 ASP A N 1
ATOM 1247 C CA . ASP A 1 157 ? 38.095 2.939 -42.888 1.00 91.88 157 ASP A CA 1
ATOM 1248 C C . ASP A 1 157 ? 37.508 3.433 -44.218 1.00 91.88 157 ASP A C 1
ATOM 1250 O O . ASP A 1 157 ? 38.116 3.240 -45.277 1.00 91.88 157 ASP A O 1
ATOM 1254 N N . HIS A 1 158 ? 36.375 4.142 -44.178 1.00 92.06 158 HIS A N 1
ATOM 1255 C CA . HIS A 1 158 ? 35.790 4.770 -45.362 1.00 92.06 158 HIS A CA 1
ATOM 1256 C C . HIS A 1 158 ? 36.753 5.789 -45.982 1.00 92.06 158 HIS A C 1
ATOM 1258 O O . HIS A 1 158 ? 37.011 5.748 -47.186 1.00 92.06 158 HIS A O 1
ATOM 1264 N N . ASN A 1 159 ? 37.336 6.676 -45.172 1.00 92.31 159 ASN A N 1
ATOM 1265 C CA . ASN A 1 159 ? 38.283 7.687 -45.640 1.00 92.31 159 ASN A CA 1
ATOM 1266 C C . ASN A 1 159 ? 39.535 7.045 -46.261 1.00 92.31 159 ASN A C 1
ATOM 1268 O O . ASN A 1 159 ? 40.006 7.496 -47.309 1.00 92.31 159 ASN A O 1
ATOM 1272 N N . ARG A 1 160 ? 40.056 5.967 -45.659 1.00 93.12 160 ARG A N 1
ATOM 1273 C CA . ARG A 1 160 ? 41.181 5.189 -46.204 1.00 93.12 160 ARG A CA 1
ATOM 1274 C C . ARG A 1 160 ? 40.830 4.559 -47.545 1.00 93.12 160 ARG A C 1
ATOM 1276 O O . ARG A 1 160 ? 41.619 4.653 -48.487 1.00 93.12 160 ARG A O 1
ATOM 1283 N N . MET A 1 161 ? 39.652 3.949 -47.649 1.00 89.44 161 MET A N 1
ATOM 1284 C CA . MET A 1 161 ? 39.192 3.324 -48.885 1.00 89.44 161 MET A CA 1
ATOM 1285 C C . MET A 1 161 ? 38.959 4.364 -49.985 1.00 89.44 161 MET A C 1
ATOM 1287 O O . MET A 1 161 ? 39.360 4.160 -51.130 1.00 89.44 161 MET A O 1
ATOM 1291 N N . GLU A 1 162 ? 38.380 5.516 -49.649 1.00 90.12 162 GLU A N 1
ATOM 1292 C CA . GLU A 1 162 ? 38.176 6.611 -50.595 1.00 90.12 162 GLU A CA 1
ATOM 1293 C C . GLU A 1 162 ? 39.510 7.200 -51.068 1.00 90.12 162 GLU A C 1
ATOM 1295 O O . GLU A 1 162 ? 39.683 7.462 -52.264 1.00 90.12 162 GLU A O 1
ATOM 1300 N N . PHE A 1 163 ? 40.477 7.367 -50.160 1.00 91.56 163 PHE A N 1
ATOM 1301 C CA . PHE A 1 163 ? 41.831 7.780 -50.512 1.00 91.56 163 PHE A CA 1
ATOM 1302 C C . PHE A 1 163 ? 42.472 6.777 -51.471 1.00 91.56 163 PHE A C 1
ATOM 1304 O O . PHE A 1 163 ? 42.976 7.175 -52.524 1.00 91.56 163 PHE A O 1
ATOM 1311 N N . PHE A 1 164 ? 42.410 5.480 -51.162 1.00 90.81 164 PHE A N 1
ATOM 1312 C CA . PHE A 1 164 ? 42.920 4.436 -52.046 1.00 90.81 164 PHE A CA 1
ATOM 1313 C C . PHE A 1 164 ? 42.243 4.490 -53.421 1.00 90.81 164 PHE A C 1
ATOM 1315 O O . PHE A 1 164 ? 42.930 4.586 -54.437 1.00 90.81 164 PHE A O 1
ATOM 1322 N N . ARG A 1 165 ? 40.905 4.550 -53.466 1.00 90.44 165 ARG A N 1
ATOM 1323 C CA . ARG A 1 165 ? 40.121 4.664 -54.706 1.00 90.44 165 ARG A CA 1
ATOM 1324 C C . ARG A 1 165 ? 40.561 5.859 -55.549 1.00 90.44 165 ARG A C 1
ATOM 1326 O O . ARG A 1 165 ? 40.809 5.703 -56.742 1.00 90.44 165 ARG A O 1
ATOM 1333 N N . LYS A 1 166 ? 40.695 7.046 -54.943 1.00 89.31 166 LYS A N 1
ATOM 1334 C CA . LYS A 1 166 ? 41.154 8.263 -55.636 1.00 89.31 166 LYS A CA 1
ATOM 1335 C C . LYS A 1 166 ? 42.553 8.079 -56.216 1.00 89.31 166 LYS A C 1
ATOM 1337 O O . LYS A 1 166 ? 42.759 8.394 -57.384 1.00 89.31 166 LYS A O 1
ATOM 1342 N N . ASN A 1 167 ? 43.492 7.542 -55.439 1.00 90.25 167 ASN A N 1
ATOM 1343 C CA . ASN A 1 167 ? 44.863 7.323 -55.904 1.00 90.25 167 ASN A CA 1
ATOM 1344 C C . ASN A 1 167 ? 44.933 6.299 -57.043 1.00 90.25 167 ASN A C 1
ATOM 1346 O O . ASN A 1 167 ? 45.651 6.521 -58.014 1.00 90.25 167 ASN A O 1
ATOM 1350 N N . VAL A 1 168 ? 44.147 5.223 -56.983 1.00 90.06 168 VAL A N 1
ATOM 1351 C CA . VAL A 1 168 ? 44.088 4.235 -58.069 1.00 90.06 168 VAL A CA 1
ATOM 1352 C C . VAL A 1 168 ? 43.464 4.834 -59.334 1.00 90.06 168 VAL A C 1
ATOM 1354 O O . VAL A 1 168 ? 43.988 4.628 -60.427 1.00 90.06 168 VAL A O 1
ATOM 1357 N N . LEU A 1 169 ? 42.406 5.643 -59.214 1.00 88.81 169 LEU A N 1
ATOM 1358 C CA . LEU A 1 169 ? 41.798 6.333 -60.360 1.00 88.81 169 LEU A CA 1
ATOM 1359 C C . LEU A 1 169 ? 42.747 7.336 -61.032 1.00 88.81 169 LEU A C 1
ATOM 1361 O O . LEU A 1 169 ? 42.663 7.532 -62.245 1.00 88.81 169 LEU A O 1
ATOM 1365 N N . LEU A 1 170 ? 43.677 7.947 -60.288 1.00 88.06 170 LEU A N 1
ATOM 1366 C CA . LEU A 1 170 ? 44.709 8.810 -60.877 1.00 88.06 170 LEU A CA 1
ATOM 1367 C C . LEU A 1 170 ? 45.631 8.047 -61.840 1.00 88.06 170 LEU A C 1
ATOM 1369 O O . LEU A 1 170 ? 46.068 8.630 -62.831 1.00 88.06 170 LEU A O 1
ATOM 1373 N N . LEU A 1 171 ? 45.878 6.756 -61.595 1.00 88.88 171 LEU A N 1
ATOM 1374 C CA . LEU A 1 171 ? 46.675 5.894 -62.479 1.00 88.88 171 LEU A CA 1
ATOM 1375 C C . LEU A 1 171 ? 45.934 5.516 -63.773 1.00 88.88 171 LEU A C 1
ATOM 1377 O O . LEU A 1 171 ? 46.542 4.993 -64.702 1.00 88.88 171 LEU A O 1
ATOM 1381 N N . MET A 1 172 ? 44.630 5.790 -63.850 1.00 91.31 172 MET A N 1
ATOM 1382 C CA . MET A 1 172 ? 43.752 5.425 -64.969 1.00 91.31 172 MET A CA 1
ATOM 1383 C C . MET A 1 172 ? 43.296 6.648 -65.761 1.00 91.31 172 MET A C 1
ATOM 1385 O O . MET A 1 172 ? 42.185 6.681 -66.294 1.00 91.31 172 MET A O 1
ATOM 1389 N N . LYS A 1 173 ? 44.153 7.669 -65.837 1.00 93.19 173 LYS A N 1
ATOM 139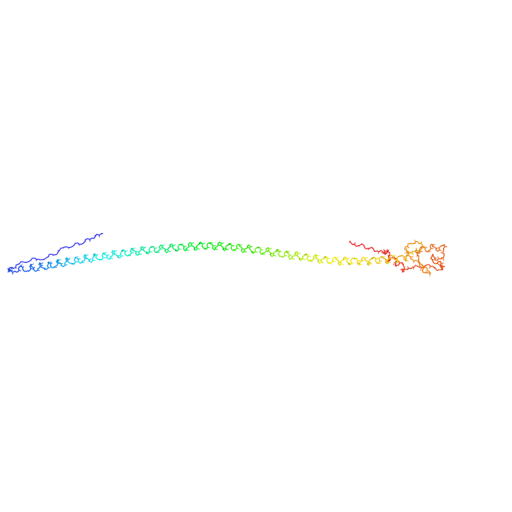0 C CA . LYS A 1 173 ? 43.923 8.859 -66.655 1.00 93.19 173 LYS A CA 1
ATOM 1391 C C . LYS A 1 173 ? 44.563 8.719 -68.027 1.00 93.19 173 LYS A C 1
ATOM 1393 O O . LYS A 1 173 ? 45.703 8.281 -68.165 1.00 93.19 173 LYS A O 1
ATOM 1398 N N . CYS A 1 174 ? 43.840 9.141 -69.055 1.00 95.06 174 CYS A N 1
ATOM 1399 C CA . CYS A 1 174 ? 44.382 9.231 -70.399 1.00 95.06 174 CYS A CA 1
ATOM 1400 C C . CYS A 1 174 ? 45.313 10.445 -70.511 1.00 95.06 174 CYS A C 1
ATOM 1402 O O . CYS A 1 174 ? 44.891 11.568 -70.263 1.00 9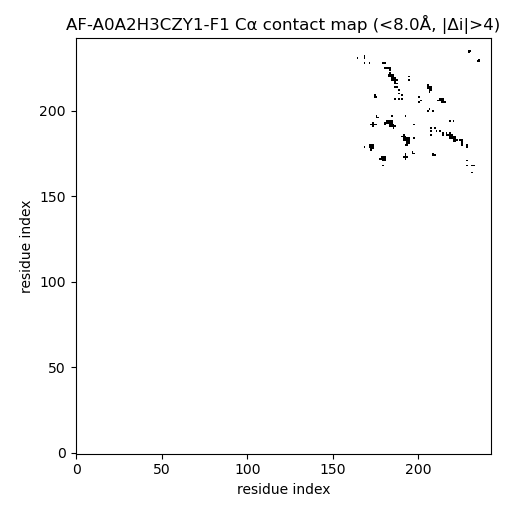5.06 174 CYS A O 1
ATOM 1404 N N . ASN A 1 175 ? 46.550 10.255 -70.975 1.00 92.94 175 ASN A N 1
ATOM 1405 C CA . ASN A 1 175 ? 47.508 11.356 -71.169 1.00 92.94 175 ASN A CA 1
ATOM 1406 C C . ASN A 1 175 ? 47.200 12.268 -72.378 1.00 92.94 175 ASN A C 1
ATOM 1408 O O . ASN A 1 175 ? 47.961 13.189 -72.649 1.00 92.94 175 ASN A O 1
ATOM 1412 N N . ILE A 1 176 ? 46.112 12.009 -73.115 1.00 94.56 176 ILE A N 1
ATOM 1413 C CA . ILE A 1 176 ? 45.664 12.844 -74.242 1.00 94.56 176 ILE A CA 1
ATOM 1414 C C . ILE A 1 176 ? 44.513 13.757 -73.803 1.00 94.56 176 ILE A C 1
ATOM 1416 O O . ILE A 1 176 ? 44.605 14.969 -73.952 1.00 94.56 176 ILE A O 1
ATOM 1420 N N . CYS A 1 177 ? 43.431 13.192 -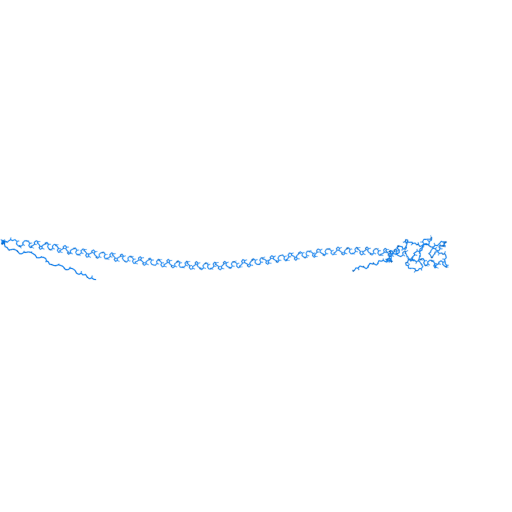73.251 1.00 95.62 177 CYS A N 1
ATOM 1421 C CA . CYS A 1 177 ? 42.262 13.974 -72.829 1.00 95.62 177 CYS A CA 1
ATOM 1422 C C . CYS A 1 177 ? 42.254 14.342 -71.337 1.00 95.62 177 CYS A C 1
ATOM 1424 O O . CYS A 1 177 ? 41.369 15.071 -70.902 1.00 95.62 177 CYS A O 1
ATOM 1426 N N . PHE A 1 178 ? 43.196 13.818 -70.544 1.00 92.81 178 PHE A N 1
ATOM 1427 C CA . PHE A 1 178 ? 43.316 13.994 -69.086 1.00 92.81 178 PHE A CA 1
ATOM 1428 C C . PHE A 1 178 ? 42.118 13.512 -68.246 1.00 92.81 178 PHE A C 1
ATOM 1430 O O . PHE A 1 178 ? 42.141 13.614 -67.016 1.00 92.81 178 PHE A O 1
ATOM 1437 N N . GLY A 1 179 ? 41.099 12.939 -68.888 1.00 92.56 179 GLY A N 1
ATOM 1438 C CA . GLY A 1 179 ? 39.977 12.260 -68.249 1.00 92.56 179 GLY A CA 1
ATOM 1439 C C . GLY A 1 179 ? 40.291 10.808 -67.885 1.00 92.56 179 GLY A C 1
ATOM 1440 O O . GLY A 1 179 ? 41.340 10.266 -68.245 1.00 92.56 179 GLY A O 1
ATOM 1441 N N . THR A 1 180 ? 39.362 10.168 -67.177 1.00 93.38 180 THR A N 1
ATOM 1442 C CA . THR A 1 180 ? 39.396 8.721 -66.929 1.00 93.38 180 THR A CA 1
ATOM 1443 C C . THR A 1 180 ? 39.367 7.960 -68.252 1.00 93.38 180 THR A C 1
ATOM 1445 O O . THR A 1 180 ? 38.675 8.359 -69.187 1.00 93.38 180 THR A O 1
ATOM 1448 N N . LEU A 1 181 ? 40.127 6.871 -68.338 1.00 94.06 181 LEU A N 1
ATOM 1449 C CA . LEU A 1 181 ? 40.166 6.024 -69.526 1.00 94.06 181 LEU A CA 1
ATOM 1450 C C . LEU A 1 181 ? 38.766 5.488 -69.873 1.00 94.06 181 LEU A C 1
ATOM 1452 O O . LEU A 1 181 ? 38.159 4.781 -69.077 1.00 94.06 181 LEU A O 1
ATOM 1456 N N . VAL A 1 182 ? 38.288 5.786 -71.080 1.00 92.94 182 VAL A N 1
ATOM 1457 C CA . VAL A 1 182 ? 37.071 5.202 -71.665 1.00 92.94 182 VAL A CA 1
ATOM 1458 C C . VAL A 1 182 ? 37.506 4.204 -72.724 1.00 92.94 182 VAL A C 1
ATOM 1460 O O . VAL A 1 182 ? 38.245 4.582 -73.637 1.00 92.94 182 VAL A O 1
ATOM 1463 N N . GLU A 1 183 ? 37.095 2.942 -72.568 1.00 92.31 183 GLU A N 1
ATOM 1464 C CA . GLU A 1 183 ? 37.556 1.817 -73.390 1.00 92.31 183 GLU A CA 1
ATOM 1465 C C . GLU A 1 183 ? 39.091 1.843 -73.544 1.00 92.31 183 GLU A C 1
ATOM 1467 O O . GLU A 1 183 ? 39.608 2.180 -74.612 1.00 92.31 183 GLU A O 1
ATOM 1472 N N . PRO A 1 184 ? 39.857 1.597 -72.467 1.00 94.50 184 PRO A N 1
ATOM 1473 C CA . PRO A 1 184 ? 41.310 1.741 -72.477 1.00 94.50 184 PRO A CA 1
ATOM 1474 C C . PRO A 1 184 ? 41.968 0.851 -73.537 1.00 94.50 184 PRO A C 1
ATOM 1476 O O . PRO A 1 184 ? 41.887 -0.374 -73.470 1.00 94.50 184 PRO A O 1
ATOM 1479 N N . ALA A 1 185 ? 42.684 1.465 -74.474 1.00 93.25 185 ALA A N 1
ATOM 1480 C CA . ALA A 1 185 ? 43.527 0.799 -75.455 1.00 93.25 185 ALA A CA 1
ATOM 1481 C C . ALA A 1 185 ? 44.991 0.808 -74.998 1.00 93.25 185 ALA A C 1
ATOM 1483 O O . ALA A 1 185 ? 45.555 1.864 -74.698 1.00 93.25 185 ALA A O 1
ATOM 1484 N N . LEU A 1 186 ? 45.602 -0.375 -74.968 1.00 92.94 186 LEU A N 1
ATOM 1485 C CA . LEU A 1 186 ? 46.983 -0.616 -74.569 1.00 92.94 186 LEU A CA 1
ATOM 1486 C C . LEU A 1 186 ? 47.892 -0.690 -75.803 1.00 92.94 186 LEU A C 1
ATOM 1488 O O . LEU A 1 186 ? 47.616 -1.422 -76.759 1.00 92.94 186 LEU A O 1
ATOM 1492 N N . LEU A 1 187 ? 48.999 0.051 -75.765 1.00 92.88 187 LEU A N 1
ATOM 1493 C CA . LEU A 1 187 ? 50.076 -0.043 -76.752 1.00 92.88 187 LEU A CA 1
ATOM 1494 C C . LEU A 1 187 ? 51.110 -1.100 -76.345 1.00 92.88 187 LEU A C 1
ATOM 1496 O O . LEU A 1 187 ? 51.240 -1.441 -75.172 1.00 92.88 187 LEU A O 1
ATOM 1500 N N . HIS A 1 188 ? 51.922 -1.576 -77.294 1.00 89.88 188 HIS A N 1
ATOM 1501 C CA . HIS A 1 188 ? 52.967 -2.576 -77.010 1.00 89.88 188 HIS A CA 1
ATOM 1502 C C . HIS A 1 188 ? 54.050 -2.084 -76.035 1.00 89.88 188 HIS A C 1
ATOM 1504 O O . HIS A 1 188 ? 54.731 -2.899 -75.424 1.00 89.88 188 HIS A O 1
ATOM 1510 N N . CYS A 1 189 ? 54.216 -0.767 -75.889 1.00 92.44 189 CYS A N 1
ATOM 1511 C CA . CYS A 1 189 ? 55.101 -0.159 -74.897 1.00 92.44 189 CYS A CA 1
ATOM 1512 C C . CYS A 1 189 ? 54.486 -0.122 -73.481 1.00 92.44 189 CYS A C 1
ATOM 1514 O O . CYS A 1 189 ? 55.111 0.396 -72.565 1.00 92.44 189 CYS A O 1
ATOM 1516 N N . GLY A 1 190 ? 53.246 -0.596 -73.296 1.00 90.00 190 GLY A N 1
ATOM 1517 C CA . GLY A 1 190 ? 52.552 -0.654 -72.003 1.00 90.00 190 GLY A CA 1
ATOM 1518 C C . GLY A 1 190 ? 51.744 0.596 -71.623 1.00 90.00 190 GLY A C 1
ATOM 1519 O O . GLY A 1 190 ? 51.021 0.576 -70.630 1.00 90.00 190 GLY A O 1
ATOM 1520 N N . HIS A 1 191 ? 51.808 1.676 -72.407 1.00 93.56 191 HIS A N 1
ATOM 1521 C CA . HIS A 1 191 ? 51.022 2.888 -72.151 1.00 93.56 191 HIS A CA 1
ATOM 1522 C C . HIS A 1 191 ? 49.573 2.721 -72.622 1.00 93.56 191 HIS A C 1
ATOM 1524 O O . HIS A 1 191 ? 49.323 2.147 -73.685 1.00 93.56 191 HIS A O 1
ATOM 1530 N N . SER A 1 192 ? 48.631 3.236 -71.827 1.00 94.31 192 SER A N 1
ATOM 1531 C CA . SER A 1 192 ? 47.188 3.118 -72.066 1.00 94.31 192 SER A CA 1
ATOM 1532 C C . SER A 1 192 ? 46.533 4.476 -72.305 1.00 94.31 192 SER A C 1
ATOM 1534 O O . SER A 1 192 ? 46.878 5.470 -71.663 1.00 94.31 192 SER A O 1
ATOM 1536 N N . PHE A 1 193 ? 45.558 4.510 -73.210 1.00 95.69 193 PHE A N 1
ATOM 1537 C CA . PHE A 1 193 ? 44.817 5.713 -73.603 1.00 95.69 193 PHE A CA 1
ATOM 1538 C C . PHE A 1 193 ? 43.352 5.359 -73.878 1.00 95.69 193 PHE A C 1
ATOM 1540 O O . PHE A 1 193 ? 43.040 4.186 -74.053 1.00 95.69 193 PHE A O 1
ATOM 1547 N N . CYS A 1 194 ? 42.446 6.337 -73.960 1.00 96.56 194 CYS A N 1
ATOM 1548 C CA . CYS A 1 194 ? 41.110 6.052 -74.489 1.00 96.56 194 CYS A CA 1
ATOM 1549 C C . CYS A 1 194 ? 41.238 5.593 -75.943 1.00 96.56 194 CYS A C 1
ATOM 1551 O O . CYS A 1 194 ? 42.030 6.179 -76.691 1.00 96.56 194 CYS A O 1
ATOM 1553 N N . THR A 1 195 ? 40.445 4.601 -76.353 1.00 94.38 195 THR A N 1
ATOM 1554 C CA . THR A 1 195 ? 40.507 4.060 -77.722 1.00 94.38 195 THR A CA 1
ATOM 1555 C C . THR A 1 195 ? 40.375 5.170 -78.767 1.00 94.38 195 THR A C 1
ATOM 1557 O O . THR A 1 195 ? 41.217 5.273 -79.655 1.00 94.38 195 THR A O 1
ATOM 1560 N N . MET A 1 196 ? 39.401 6.072 -78.614 1.00 94.75 196 MET A N 1
ATOM 1561 C CA . MET A 1 196 ? 39.228 7.202 -79.538 1.00 94.75 196 MET A CA 1
ATOM 1562 C C . MET A 1 196 ? 40.422 8.162 -79.534 1.00 94.75 196 MET A C 1
ATOM 1564 O O . MET A 1 196 ? 40.898 8.552 -80.594 1.00 94.75 196 MET A O 1
ATOM 1568 N N . CYS A 1 197 ? 40.966 8.492 -78.359 1.00 96.31 197 CYS A N 1
ATOM 1569 C CA . CYS A 1 197 ? 42.082 9.432 -78.257 1.00 96.31 197 CYS A CA 1
ATOM 1570 C C . CYS A 1 197 ? 43.335 8.937 -78.987 1.00 96.31 197 CYS A C 1
ATOM 1572 O O . CYS A 1 197 ? 43.985 9.714 -79.684 1.00 96.31 197 CYS A O 1
ATOM 1574 N N . ILE A 1 198 ? 43.686 7.658 -78.830 1.00 94.56 198 ILE A N 1
ATOM 1575 C CA . ILE A 1 198 ? 44.897 7.122 -79.461 1.00 94.56 198 ILE A CA 1
ATOM 1576 C C . ILE A 1 198 ? 44.716 6.859 -80.955 1.00 94.56 198 ILE A C 1
ATOM 1578 O O . ILE A 1 198 ? 45.666 7.033 -81.714 1.00 94.56 198 ILE A O 1
ATOM 1582 N N . VAL A 1 199 ? 43.501 6.506 -81.393 1.00 91.88 199 VAL A N 1
ATOM 1583 C CA . VAL A 1 199 ? 43.180 6.373 -82.820 1.00 91.88 199 VAL A CA 1
ATOM 1584 C C . VAL A 1 199 ? 43.365 7.713 -83.531 1.00 91.88 199 VAL A C 1
ATOM 1586 O O . VAL A 1 199 ? 44.092 7.758 -84.519 1.00 91.88 199 VAL A O 1
ATOM 1589 N N . THR A 1 200 ? 42.819 8.806 -82.987 1.00 93.25 200 THR A N 1
ATOM 1590 C CA . THR A 1 200 ? 42.997 10.154 -83.554 1.00 93.25 200 THR A CA 1
ATOM 1591 C C . THR A 1 200 ? 44.464 10.597 -83.555 1.00 93.25 200 THR A C 1
ATOM 1593 O O . THR A 1 200 ? 44.934 11.201 -84.514 1.00 93.25 200 THR A O 1
ATOM 1596 N N . TRP A 1 201 ? 45.233 10.271 -82.511 1.00 93.62 201 TRP A N 1
ATOM 1597 C CA . TRP A 1 201 ? 46.665 10.595 -82.469 1.00 93.62 201 TRP A CA 1
ATOM 1598 C C . TRP A 1 201 ? 47.453 9.920 -83.606 1.00 93.62 201 TRP A C 1
ATOM 1600 O O . TRP A 1 201 ? 48.280 10.560 -84.260 1.00 93.62 201 TRP A O 1
ATOM 1610 N N . PHE A 1 202 ? 47.157 8.650 -83.898 1.00 91.81 202 PHE A N 1
ATOM 1611 C CA . PHE A 1 202 ? 47.836 7.877 -84.943 1.00 91.81 202 PHE A CA 1
ATOM 1612 C C . PHE A 1 202 ? 47.535 8.321 -86.375 1.00 91.81 202 PHE A C 1
ATOM 1614 O O . PHE A 1 202 ? 48.293 7.961 -87.273 1.00 91.81 202 PHE A O 1
ATOM 1621 N N . GLU A 1 203 ? 46.508 9.142 -86.598 1.00 90.06 203 GLU A N 1
ATOM 1622 C CA . GLU A 1 203 ? 46.263 9.759 -87.909 1.00 90.06 203 GLU A CA 1
ATOM 1623 C C . GLU A 1 203 ? 47.401 10.702 -88.322 1.00 90.06 203 GLU A C 1
ATOM 1625 O O . GLU A 1 203 ? 47.679 10.863 -89.508 1.00 90.06 203 GLU A O 1
ATOM 1630 N N . THR A 1 204 ? 48.083 11.305 -87.343 1.00 88.19 204 THR A N 1
ATOM 1631 C CA . THR A 1 204 ? 49.146 12.294 -87.578 1.00 88.19 204 THR A CA 1
ATOM 1632 C C . THR A 1 204 ? 50.509 11.864 -87.038 1.00 88.19 204 THR A C 1
ATOM 1634 O O . THR A 1 204 ? 51.532 12.313 -87.549 1.00 88.19 204 THR A O 1
ATOM 1637 N N . ASN A 1 205 ? 50.552 10.984 -86.033 1.00 89.12 205 ASN A N 1
ATOM 1638 C CA . ASN A 1 205 ? 51.777 10.609 -85.328 1.00 89.12 205 ASN A CA 1
ATOM 1639 C C . ASN A 1 205 ? 51.805 9.098 -85.018 1.00 89.12 205 ASN A C 1
ATOM 1641 O O . ASN A 1 205 ? 51.164 8.675 -84.060 1.00 89.12 205 ASN A O 1
ATOM 1645 N N . PRO A 1 206 ? 52.575 8.254 -85.735 1.00 87.94 206 PRO A N 1
ATOM 1646 C CA . PRO A 1 206 ? 52.613 6.800 -85.511 1.00 87.94 206 PRO A CA 1
ATOM 1647 C C . PRO A 1 206 ? 53.517 6.383 -84.326 1.00 87.94 206 PRO A C 1
ATOM 1649 O O . PRO A 1 206 ? 54.254 5.395 -84.387 1.00 87.94 206 PRO A O 1
ATOM 1652 N N . THR A 1 207 ? 53.508 7.152 -83.239 1.00 92.50 207 THR A N 1
ATOM 1653 C CA . THR A 1 207 ? 54.348 6.943 -82.050 1.00 92.50 207 THR A CA 1
ATOM 1654 C C . THR A 1 207 ? 53.529 7.082 -80.774 1.00 92.50 207 THR A C 1
ATOM 1656 O O . THR A 1 207 ? 52.523 7.789 -80.740 1.00 92.50 207 THR A O 1
ATOM 1659 N N . CYS A 1 208 ? 53.952 6.422 -79.696 1.00 93.88 208 CYS A N 1
ATOM 1660 C CA . CYS A 1 208 ? 53.310 6.572 -78.393 1.00 93.88 208 CYS A CA 1
ATOM 1661 C C . CYS A 1 208 ? 53.405 8.033 -77.889 1.00 93.88 208 CYS A C 1
ATOM 1663 O O . CYS A 1 208 ? 54.518 8.553 -77.796 1.00 93.88 208 CYS A O 1
ATOM 1665 N N . PRO A 1 209 ? 52.295 8.676 -77.468 1.00 93.94 209 PRO A N 1
ATOM 1666 C CA . PRO A 1 209 ? 52.316 10.038 -76.919 1.00 93.94 209 PRO A CA 1
ATOM 1667 C C . PRO A 1 209 ? 53.218 10.232 -75.689 1.00 93.94 209 PRO A C 1
ATOM 1669 O O . PRO A 1 209 ? 53.631 11.353 -75.408 1.00 93.94 209 PRO A O 1
ATOM 1672 N N . VAL A 1 210 ? 53.513 9.157 -74.945 1.00 93.75 210 VAL A N 1
ATOM 1673 C CA . VAL A 1 210 ? 54.281 9.218 -73.688 1.00 93.75 210 VAL A CA 1
ATOM 1674 C C . VAL A 1 210 ? 55.762 8.907 -73.913 1.00 93.75 210 VAL A C 1
ATOM 1676 O O . VAL A 1 210 ? 56.609 9.762 -73.675 1.00 93.75 210 VAL A O 1
ATOM 1679 N N . CYS A 1 211 ? 56.098 7.704 -74.393 1.00 94.44 211 CYS A N 1
ATOM 1680 C CA . CYS A 1 211 ? 57.497 7.274 -74.556 1.00 94.44 211 CYS A CA 1
ATOM 1681 C C . CYS A 1 211 ? 58.061 7.462 -75.969 1.00 94.44 211 CYS A C 1
ATOM 1683 O O . CYS A 1 211 ? 59.253 7.262 -76.169 1.00 94.44 211 CYS A O 1
ATOM 1685 N N . ARG A 1 212 ? 57.227 7.852 -76.945 1.00 91.81 212 ARG A N 1
ATOM 1686 C CA . ARG A 1 212 ? 57.589 8.029 -78.365 1.00 91.81 212 ARG A CA 1
ATOM 1687 C C . ARG A 1 212 ? 58.028 6.761 -79.101 1.00 91.81 212 ARG A C 1
ATOM 1689 O O . ARG A 1 212 ? 58.464 6.862 -80.246 1.00 91.81 212 ARG A O 1
ATOM 1696 N N . ASP A 1 213 ? 57.842 5.583 -78.508 1.00 92.06 213 ASP A N 1
ATOM 1697 C CA . ASP A 1 213 ? 58.081 4.313 -79.197 1.00 92.06 213 ASP A CA 1
ATOM 1698 C C . ASP A 1 213 ? 57.235 4.215 -80.471 1.00 92.06 213 ASP A C 1
ATOM 1700 O O . ASP A 1 213 ? 56.028 4.495 -80.467 1.00 92.06 213 ASP A O 1
ATOM 1704 N N . ALA A 1 214 ? 57.878 3.807 -81.566 1.00 85.19 214 ALA A N 1
ATOM 1705 C CA . ALA A 1 214 ? 57.226 3.618 -82.853 1.00 85.19 214 ALA A CA 1
ATOM 1706 C C . ALA A 1 214 ? 56.187 2.501 -82.754 1.00 85.19 214 ALA A C 1
ATOM 1708 O O . ALA A 1 214 ? 56.517 1.360 -82.425 1.00 85.19 214 ALA A O 1
ATOM 1709 N N . THR A 1 215 ? 54.932 2.829 -83.059 1.00 78.38 215 THR A N 1
ATOM 1710 C CA . THR A 1 215 ? 53.838 1.868 -82.951 1.00 78.38 215 THR A CA 1
ATOM 1711 C C . THR A 1 215 ? 53.627 1.151 -84.276 1.00 78.38 215 THR A C 1
ATOM 1713 O O . THR A 1 215 ? 53.057 1.692 -85.213 1.00 78.38 215 THR A O 1
ATOM 1716 N N . THR A 1 216 ? 54.094 -0.096 -84.358 1.00 70.31 216 THR A N 1
ATOM 1717 C CA . THR A 1 216 ? 53.962 -0.945 -85.562 1.00 70.31 216 THR A CA 1
ATOM 1718 C C . THR A 1 216 ? 52.752 -1.882 -85.516 1.00 70.31 216 THR A C 1
ATOM 1720 O O . THR A 1 216 ? 52.432 -2.537 -86.507 1.00 70.31 216 THR A O 1
ATOM 1723 N N . LYS A 1 217 ? 52.068 -1.963 -84.367 1.00 76.19 217 LYS A N 1
ATOM 1724 C CA . LYS A 1 217 ? 50.943 -2.873 -84.107 1.00 76.19 217 LYS A CA 1
ATOM 1725 C C . LYS A 1 217 ? 49.697 -2.090 -83.703 1.00 76.19 217 LYS A C 1
ATOM 1727 O O . LYS A 1 217 ? 49.803 -1.060 -83.046 1.00 76.19 217 LYS A O 1
ATOM 1732 N N . ARG A 1 218 ? 48.514 -2.596 -84.067 1.00 81.38 218 ARG A N 1
ATOM 1733 C CA . ARG A 1 218 ? 47.233 -1.983 -83.676 1.00 81.38 218 ARG A CA 1
ATOM 1734 C C . ARG A 1 218 ? 47.077 -1.990 -82.141 1.00 81.38 218 ARG A C 1
ATOM 1736 O O . ARG A 1 218 ? 47.420 -3.007 -81.533 1.00 81.38 218 ARG A O 1
ATOM 1743 N N . PRO A 1 219 ? 46.563 -0.906 -81.525 1.00 85.25 219 PRO A N 1
ATOM 1744 C CA . PRO A 1 219 ? 46.204 -0.896 -80.106 1.00 85.25 219 PRO A CA 1
ATOM 1745 C C . PRO A 1 219 ? 45.212 -2.010 -79.767 1.00 85.25 219 PRO A C 1
ATOM 1747 O O . PRO A 1 219 ? 44.331 -2.316 -80.572 1.00 85.25 219 PRO A O 1
ATOM 1750 N N . VAL A 1 220 ? 45.335 -2.593 -78.575 1.00 90.81 220 VAL A N 1
ATOM 1751 C CA . VAL A 1 220 ? 44.430 -3.646 -78.088 1.00 90.81 220 VAL A CA 1
ATOM 1752 C C . VAL A 1 220 ? 43.621 -3.107 -76.917 1.00 90.81 220 VAL A C 1
ATOM 1754 O O . VAL A 1 220 ? 44.193 -2.582 -75.964 1.00 90.81 220 VAL A O 1
ATOM 1757 N N . VAL A 1 221 ? 42.297 -3.245 -76.968 1.00 92.06 221 VAL A N 1
ATOM 1758 C CA . VAL A 1 221 ? 41.420 -2.853 -75.856 1.00 92.06 221 VAL A CA 1
ATOM 1759 C C . VAL A 1 221 ? 41.669 -3.768 -74.654 1.00 92.06 221 VAL A C 1
ATOM 1761 O O . VAL A 1 221 ? 41.638 -4.994 -74.771 1.00 92.06 221 VAL A O 1
ATOM 1764 N N . SER A 1 222 ? 41.919 -3.175 -73.489 1.00 92.00 222 SER A N 1
ATOM 1765 C CA . SER A 1 222 ? 42.163 -3.888 -72.238 1.00 92.00 222 SER A CA 1
ATOM 1766 C C . SER A 1 222 ? 40.865 -4.065 -71.456 1.00 92.00 222 SER A C 1
ATOM 1768 O O . SER A 1 222 ? 40.400 -3.152 -70.775 1.00 92.00 222 SER A O 1
ATOM 1770 N N . ILE A 1 223 ? 40.304 -5.274 -71.511 1.00 91.81 223 ILE A N 1
ATOM 1771 C CA . ILE A 1 223 ? 39.089 -5.648 -70.767 1.00 91.81 223 ILE A CA 1
ATOM 1772 C C . ILE A 1 223 ? 39.306 -5.490 -69.253 1.00 91.81 223 ILE A C 1
ATOM 1774 O O . ILE A 1 223 ? 38.433 -4.996 -68.548 1.00 91.81 223 ILE A O 1
ATOM 1778 N N . LEU A 1 224 ? 40.491 -5.858 -68.752 1.00 91.25 224 LEU A N 1
ATOM 1779 C CA . LEU A 1 224 ? 40.821 -5.754 -67.328 1.00 91.25 224 LEU A CA 1
ATOM 1780 C C . LEU A 1 224 ? 40.848 -4.302 -66.844 1.00 91.25 224 LEU A C 1
ATOM 1782 O O . LEU A 1 224 ? 40.261 -3.999 -65.808 1.00 91.25 224 LEU A O 1
ATOM 1786 N N . LEU A 1 225 ? 41.494 -3.400 -67.594 1.00 91.19 225 LEU A N 1
ATOM 1787 C CA . LEU A 1 225 ? 41.502 -1.977 -67.244 1.00 91.19 225 LEU A CA 1
ATOM 1788 C C . LEU A 1 225 ? 40.102 -1.375 -67.358 1.00 91.19 225 LEU A C 1
ATOM 1790 O O . LEU A 1 225 ? 39.738 -0.551 -66.528 1.00 91.19 225 LEU A O 1
ATOM 1794 N N . ASN A 1 226 ? 39.309 -1.810 -68.338 1.00 91.00 226 ASN A N 1
ATOM 1795 C CA . ASN A 1 226 ? 37.932 -1.358 -68.491 1.00 91.00 226 ASN A CA 1
ATOM 1796 C C . ASN A 1 226 ? 37.075 -1.739 -67.273 1.00 91.00 226 ASN A C 1
ATOM 1798 O O . ASN A 1 226 ? 36.480 -0.865 -66.654 1.00 91.00 226 ASN A O 1
ATOM 1802 N N . ASN A 1 227 ? 37.095 -3.013 -66.867 1.00 91.44 227 ASN A N 1
ATOM 1803 C CA . ASN A 1 227 ? 36.357 -3.486 -65.692 1.00 91.44 227 ASN A CA 1
ATOM 1804 C C . ASN A 1 227 ? 36.793 -2.755 -64.419 1.00 91.44 227 ASN A C 1
ATOM 1806 O O . ASN A 1 227 ? 35.958 -2.350 -63.616 1.00 91.44 227 ASN A O 1
ATOM 1810 N N . LEU A 1 228 ? 38.101 -2.546 -64.254 1.00 90.81 228 LEU A N 1
ATOM 1811 C CA . LEU A 1 228 ? 38.649 -1.866 -63.088 1.00 90.81 228 LEU A CA 1
ATOM 1812 C C . LEU A 1 228 ? 38.228 -0.389 -63.029 1.00 90.81 228 LEU A C 1
ATOM 1814 O O . LEU A 1 228 ? 37.839 0.094 -61.966 1.00 90.81 228 LEU A O 1
ATOM 1818 N N . VAL A 1 229 ? 38.237 0.315 -64.165 1.00 91.00 229 VAL A N 1
ATOM 1819 C CA . VAL A 1 229 ? 37.704 1.680 -64.264 1.00 91.00 229 VAL A CA 1
ATOM 1820 C C . VAL A 1 229 ? 36.213 1.703 -63.928 1.00 91.00 229 VAL A C 1
ATOM 1822 O O . VAL A 1 229 ? 35.793 2.541 -63.130 1.00 91.00 229 VAL A O 1
ATOM 1825 N N . THR A 1 230 ? 35.410 0.786 -64.471 1.00 89.69 230 THR A N 1
ATOM 1826 C CA . THR A 1 230 ? 33.965 0.718 -64.202 1.00 89.69 230 THR A CA 1
ATOM 1827 C C . THR A 1 230 ? 33.675 0.480 -62.719 1.00 89.69 230 THR A C 1
ATOM 1829 O O . THR A 1 230 ? 32.907 1.236 -62.121 1.00 89.69 230 THR A O 1
ATOM 1832 N N . SER A 1 231 ? 34.347 -0.493 -62.095 1.00 89.00 231 SER A N 1
ATOM 1833 C CA . SER A 1 231 ? 34.188 -0.805 -60.669 1.00 89.00 231 SER A CA 1
ATOM 1834 C C . SER A 1 231 ? 34.603 0.349 -59.755 1.00 89.00 231 SER A C 1
ATOM 1836 O O . SER A 1 231 ? 33.943 0.608 -58.755 1.00 89.00 231 SER A O 1
ATOM 1838 N N . LEU A 1 232 ? 35.674 1.076 -60.084 1.00 87.94 232 LEU A N 1
ATOM 1839 C CA . LEU A 1 232 ? 36.162 2.175 -59.244 1.00 87.94 232 LEU A CA 1
ATOM 1840 C C . LEU A 1 232 ? 35.414 3.493 -59.465 1.00 87.94 232 LEU A C 1
ATOM 1842 O O . LEU A 1 232 ? 35.420 4.345 -58.575 1.00 87.94 232 LEU A O 1
ATOM 1846 N N . THR A 1 233 ? 34.801 3.693 -60.633 1.00 84.56 233 THR A N 1
ATOM 1847 C CA . THR A 1 233 ? 34.024 4.904 -60.951 1.00 84.56 233 THR A CA 1
ATOM 1848 C C . THR A 1 233 ? 32.538 4.780 -60.630 1.00 84.56 233 THR A C 1
ATOM 1850 O O . THR A 1 233 ? 31.858 5.801 -60.645 1.00 84.56 233 THR A O 1
ATOM 1853 N N . GLY A 1 234 ? 32.044 3.577 -60.310 1.00 71.50 234 GLY A N 1
ATOM 1854 C CA . GLY A 1 234 ? 30.624 3.345 -60.024 1.00 71.50 234 GLY A CA 1
ATOM 1855 C C . GLY A 1 234 ? 29.727 3.537 -61.251 1.00 71.50 234 GLY A C 1
ATOM 1856 O O . GLY A 1 234 ? 28.557 3.860 -61.114 1.00 71.50 234 GLY A O 1
ATOM 1857 N N . THR A 1 235 ? 30.280 3.393 -62.460 1.00 55.88 235 THR A N 1
ATOM 1858 C CA . THR A 1 235 ? 29.538 3.543 -63.728 1.00 55.88 235 THR A CA 1
ATOM 1859 C C . THR A 1 235 ? 28.927 2.227 -64.227 1.00 55.88 235 THR A C 1
ATOM 1861 O O . THR A 1 235 ? 28.388 2.176 -65.330 1.00 55.88 235 THR A O 1
ATOM 1864 N N . GLY A 1 236 ? 28.976 1.165 -63.416 1.00 48.91 236 GLY A N 1
ATOM 1865 C CA . GLY A 1 236 ? 28.115 -0.007 -63.578 1.00 48.91 236 GLY A CA 1
ATOM 1866 C C . GLY A 1 236 ? 26.772 0.288 -62.916 1.00 48.91 236 GLY A C 1
ATOM 1867 O O . GLY A 1 236 ? 26.751 0.616 -61.737 1.00 48.91 236 GLY A O 1
ATOM 1868 N N . GLY A 1 237 ? 25.686 0.262 -63.689 1.00 51.91 237 GLY A N 1
ATOM 1869 C CA . GLY A 1 237 ? 24.356 0.618 -63.208 1.00 51.91 237 GLY A CA 1
ATOM 1870 C C . GLY A 1 237 ? 23.876 -0.277 -62.068 1.00 51.91 237 GLY A C 1
ATOM 1871 O O . GLY A 1 237 ? 23.719 -1.476 -62.267 1.00 51.91 237 GLY A O 1
ATOM 1872 N N . ASP A 1 238 ? 23.575 0.350 -60.935 1.00 42.56 238 ASP A N 1
ATOM 1873 C CA . ASP A 1 238 ? 22.702 -0.189 -59.900 1.00 42.56 238 ASP A CA 1
ATOM 1874 C C . ASP A 1 238 ? 21.431 0.671 -59.878 1.00 42.56 238 ASP A C 1
ATOM 1876 O O . ASP A 1 238 ? 21.348 1.718 -59.230 1.00 42.56 238 ASP A O 1
ATOM 1880 N N . ASP A 1 239 ? 20.435 0.222 -60.645 1.00 48.25 239 ASP A N 1
ATOM 1881 C CA . ASP A 1 239 ? 19.027 0.463 -60.352 1.00 48.25 239 ASP A CA 1
ATOM 1882 C C . ASP A 1 239 ? 18.698 -0.244 -59.026 1.00 48.25 239 ASP A C 1
ATOM 1884 O O . ASP A 1 239 ? 18.145 -1.341 -59.020 1.00 48.25 239 ASP A O 1
ATOM 1888 N N . ASP A 1 240 ? 19.037 0.369 -57.894 1.00 40.53 240 ASP A N 1
ATOM 1889 C CA . ASP A 1 240 ? 18.504 -0.040 -56.593 1.00 40.53 240 ASP A CA 1
ATOM 1890 C C . ASP A 1 240 ? 17.769 1.142 -55.957 1.00 40.53 240 ASP A C 1
ATOM 1892 O O . ASP A 1 240 ? 18.258 1.885 -55.104 1.00 40.53 240 ASP A O 1
ATOM 1896 N N . LYS A 1 241 ? 16.545 1.347 -56.455 1.00 46.78 241 LYS A N 1
ATOM 1897 C CA . LYS A 1 241 ? 15.483 1.942 -55.650 1.00 46.78 241 LYS A CA 1
ATOM 1898 C C . LYS A 1 241 ? 15.179 0.961 -54.526 1.00 46.78 241 LYS A C 1
ATOM 1900 O O . LYS A 1 241 ? 14.519 -0.048 -54.761 1.00 46.78 241 LYS A O 1
ATOM 1905 N N . SER A 1 242 ? 15.556 1.331 -53.315 1.00 35.03 242 SER A N 1
ATOM 1906 C CA . SER A 1 242 ? 14.988 0.754 -52.102 1.00 35.03 242 SER A CA 1
ATOM 1907 C C . SER A 1 242 ? 14.090 1.785 -51.388 1.00 35.03 242 SER A C 1
ATOM 1909 O O . SER A 1 242 ? 14.263 2.987 -51.612 1.00 35.03 242 SER A O 1
ATOM 1911 N N . PRO A 1 243 ? 13.061 1.305 -50.661 1.00 47.03 243 PRO A N 1
ATOM 1912 C CA . PRO A 1 243 ? 11.788 1.994 -50.406 1.00 47.03 243 PRO A CA 1
ATOM 1913 C C . PRO A 1 243 ? 11.833 3.139 -49.389 1.00 47.03 243 PRO A C 1
ATOM 1915 O O . PRO A 1 243 ? 12.696 3.114 -48.484 1.00 47.03 243 PRO A O 1
#

Mean predicted aligned error: 17.18 Å

Radius of gyration: 82.51 Å; Cα contacts (8 Å, |Δi|>4): 99; chains: 1; bounding box: 151×48×207 Å

Foldseek 3Di:
DDDDDDDDDDDDDDDDDDDDDDDPPPVVVVVVVVVVVVVVVVVVVVVVVVVVVVVVVVVVVVVVVVVVVVVVVVVVVVVVVVVVVVVVVVVVVVVVVVVVVVVVVVVVVVVVVVVVVVVVVVVVVVVVVVVVVVVVVVVVVVVVVVVVVVVVVVVVVVVVVVVVLVVVQCVQAAPQPRDGADQWWAAPVGDIHHLVRVVVVCVPQQADPPPRHRGPDDTDGDPPSNVVSCVSVVVPDDPDDDD

InterPro domains:
  IPR001841 Zinc finger, RING-type [PS50089] (174-212)
  IPR001841 Zinc finger, RING-type [SM00184] (174-211)
  IPR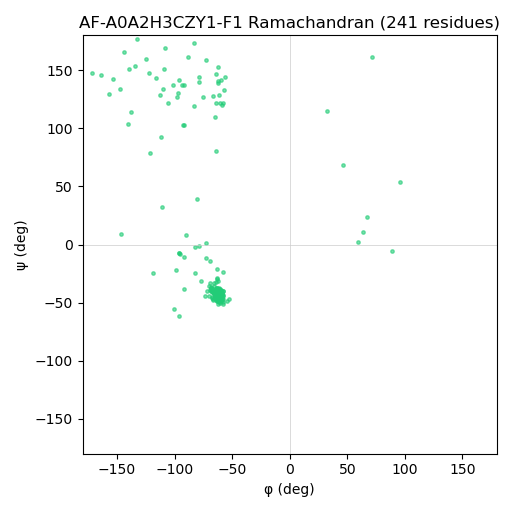013083 Zinc finger, RING/FYVE/PHD-type [G3DSA:3.30.40.10] (112-235)
  IPR017907 Zinc finger, RING-type, conserved site [PS00518] (189-198)
  IPR018957 Zinc finger, C3HC4 RING-type [PF00097] (174-211)
  IPR049627 E3 ubiquitin-protein ligase complex SLX5-SLX8 subunit SLX8 [PTHR47094] (18-225)

Nearest PDB structures (foldseek):
  4orh-assembly3_C  TM=9.012E-01  e=1.438E-06  Homo sapiens
  6s53-assembly2_H  TM=9.007E-01  e=4.992E-05  Homo sapiens
  5h7r-assembly1_D  TM=8.960E-01  e=2.893E-05  Homo sapiens
  4wz3-assembly1_B  TM=8.800E-01  e=1.619E-03  Legionella pneumophila str. Paris
  8qhc-assembly1_D  TM=6.733E-01  e=9.381E-04  Legionella pneumophila

Sequence (243 aa):
MCPHAKTKPSKAKLNNGPKDSSASAVTSSTEIRELQTLVKTYETEALRSSLLHKTAKREADEYRRRLSEVEVQLNMEIARSQAHMQECGNMKDLTMRQLALTLEEGRRLISENTAMRQEMESLKNYISEVNQRFANTLQMEEHFANVEQLAATYQDDHNRMEFFRKNVLLLMKCNICFGTLVEPALLHCGHSFCTMCIVTWFETNPTCPVCRDATTKRPVVSILLNNLVTSLTGTGGDDDKSP

pLDDT: mean 85.04, std 18.47, range [35.03, 98.38]

Organism: Armillaria gallica (NCBI:txid47427)

Secondary structure (DSSP, 8-state):
---------------------S-TTHHHHHHHHHHHHHHHHHHHHHHHHHHHHHHHHHHHHHHHHHHHHHHHHHHHHHHHHHHHHHHHHHHHHHHHHHHHHHHHHHHHHHHHHHHHHHHHHHHHHHHHHHHHHHHHHHHHHHHHHHHHHHHHHHHHHHHHHHHHHHHHHHTTB-TTT-SBPSSEEEPTTS-EEEHHHHHHHHTT--B-TTT--B--S--EE-HHHHHHHHHHHT-S-------

Solvent-accessible surface area (backbone atoms only — not comparable to full-atom values): 14137 Å² total; per-residue (Å²): 134,86,84,88,86,88,86,85,86,87,89,88,82,92,85,84,85,79,89,80,88,90,66,79,70,58,58,58,55,52,53,51,52,49,51,52,51,50,51,52,49,53,52,51,49,53,50,50,52,52,50,52,51,53,50,53,49,52,52,52,53,50,52,50,50,54,49,52,52,51,51,54,50,50,51,54,48,51,52,51,52,51,52,51,51,50,51,53,49,53,51,50,53,51,51,51,51,52,49,51,56,52,50,51,52,50,52,50,53,50,53,52,52,52,51,53,50,52,53,52,51,51,52,52,53,50,53,52,50,52,51,52,52,51,52,52,53,55,54,48,56,58,52,46,56,54,51,52,53,49,50,53,49,53,50,50,53,50,52,52,50,50,51,51,51,53,58,56,52,63,76,42,40,10,86,81,82,69,43,71,45,53,65,25,20,36,41,98,88,70,54,55,27,22,42,69,59,51,54,61,45,47,77,81,39,61,41,41,94,83,82,56,51,74,57,90,66,83,68,43,74,36,65,67,60,36,53,51,46,33,67,76,67,63,72,61,88,76,93,70,88,74,135